Protein AF-A0ABC9X6C1-F1 (afdb_monomer)

Radius of gyration: 18.53 Å; Cα contacts (8 Å, |Δi|>4): 285; chains: 1; bounding box: 47×47×45 Å

Secondary structure (DSSP, 8-state):
-HHHHHHHHHHHHHHHHHHHHHHHHHHHHH-HHHHHHHHHHHHHHTTGGG-TT--HHHHGGGTTSHHHHHHHHHHHHHGGG----TTSBPP--EEE-TTS-EEEGGGG--S---------PPPPSSHHHHHHHHHHHHTT--SS-EEEE-TT-HHHHHTT--S---EEEETTEEEEE-SSTT---TTS-----SS-EE-----

Mean predicted aligned error: 10.3 Å

Nearest PDB structures (foldseek):
  4tr4-assembly1_A  TM=8.343E-01  e=9.971E-05  Mus musculus
  1y25-assembly1_B  TM=6.590E-01  e=2.984E+00  Mycobacterium tuberculosis
  4xih-assembly1_B-2  TM=4.774E-01  e=5.086E+00  Mycobacterium tuberculosis CCDC5079

Foldseek 3Di:
DVVVVLVVVLVVQLVVLLVVLVVLVVCCVVPVPVSLVVVVVVVVQVCQVVDPVRDCVVPVVVRSDPVNSVQSSLLVSLVSQAQADAPFFADFDWWAALVRDIDTLVVQADWADDDDDDDDQDDDPDVVSLSVVVVVVCVVVGQWGKIFADPVNGNCSHRSQPPWWFFFDDPRHTNDTDPDPPDDDPTGGTATDPRIGTHHHDD

Organism: Grus japonensis (NCBI:txid30415)

pLDDT: mean 71.26, std 18.9, range [26.55, 97.38]

Structure (mmCIF, N/CA/C/O backbone):
data_AF-A0ABC9X6C1-F1
#
_entry.id   AF-A0ABC9X6C1-F1
#
loop_
_atom_site.group_PDB
_atom_site.id
_atom_site.type_symbol
_atom_site.label_atom_id
_atom_site.label_alt_id
_atom_site.label_comp_id
_atom_site.label_asym_id
_atom_site.label_entity_id
_atom_site.label_seq_id
_atom_site.pdbx_PDB_ins_code
_atom_site.Cartn_x
_atom_site.Cartn_y
_atom_site.Cartn_z
_atom_site.occupancy
_atom_site.B_iso_or_equiv
_atom_site.auth_seq_id
_atom_site.auth_comp_id
_atom_site.auth_asym_id
_atom_site.auth_atom_id
_atom_site.pdbx_PDB_model_num
ATOM 1 N N . MET A 1 1 ? 2.073 -28.059 11.906 1.00 60.06 1 MET A N 1
ATOM 2 C CA . MET A 1 1 ? 1.880 -28.165 10.438 1.00 60.06 1 MET A CA 1
ATOM 3 C C . MET A 1 1 ? 1.690 -26.798 9.755 1.00 60.06 1 MET A C 1
ATOM 5 O O . MET A 1 1 ? 2.418 -26.510 8.814 1.00 60.06 1 MET A O 1
ATOM 9 N N . PHE A 1 2 ? 0.815 -25.911 10.258 1.00 68.19 2 PHE A N 1
ATOM 10 C CA . PHE A 1 2 ? 0.574 -24.563 9.696 1.00 68.19 2 PHE A CA 1
ATOM 11 C C . PHE A 1 2 ? 1.837 -23.680 9.577 1.00 68.19 2 PHE A C 1
ATOM 13 O O . PHE A 1 2 ? 2.105 -23.113 8.523 1.00 68.19 2 PHE A O 1
ATOM 20 N N . ARG A 1 3 ? 2.679 -23.642 10.620 1.00 76.75 3 ARG A N 1
ATOM 21 C CA . ARG A 1 3 ? 3.903 -22.815 10.657 1.00 76.75 3 ARG A CA 1
ATOM 22 C C . ARG A 1 3 ? 4.949 -23.211 9.600 1.00 76.75 3 ARG A C 1
ATOM 24 O O . ARG A 1 3 ? 5.576 -22.340 9.010 1.00 76.75 3 ARG A O 1
ATOM 31 N N . ILE A 1 4 ? 5.083 -24.512 9.320 1.00 85.50 4 ILE A N 1
ATOM 32 C CA . ILE A 1 4 ? 5.992 -25.047 8.288 1.00 85.50 4 ILE A CA 1
ATOM 33 C C . ILE A 1 4 ? 5.462 -24.715 6.889 1.00 85.50 4 ILE A C 1
ATOM 35 O O . ILE A 1 4 ? 6.230 -24.288 6.032 1.00 85.50 4 ILE A O 1
ATOM 39 N N . ARG A 1 5 ? 4.144 -24.835 6.669 1.00 88.12 5 ARG A N 1
ATOM 40 C CA . ARG A 1 5 ? 3.505 -24.462 5.398 1.00 88.12 5 ARG A CA 1
ATOM 41 C C . ARG A 1 5 ? 3.722 -22.985 5.071 1.00 88.12 5 ARG A C 1
ATOM 43 O O . ARG A 1 5 ? 4.136 -22.673 3.960 1.00 88.12 5 ARG A O 1
ATOM 50 N N . VAL A 1 6 ? 3.498 -22.091 6.037 1.00 87.56 6 VAL A N 1
ATOM 51 C CA . VAL A 1 6 ? 3.722 -20.648 5.850 1.00 87.56 6 VAL A CA 1
ATOM 52 C C . VAL A 1 6 ? 5.202 -20.354 5.604 1.00 87.56 6 VAL A C 1
ATOM 54 O O . VAL A 1 6 ? 5.525 -19.562 4.724 1.00 87.56 6 VAL A O 1
ATOM 57 N N . PHE A 1 7 ? 6.115 -21.015 6.322 1.00 91.12 7 PHE A N 1
ATOM 58 C CA . PHE A 1 7 ? 7.552 -20.866 6.086 1.00 91.12 7 PHE A CA 1
ATOM 59 C C . PHE A 1 7 ? 7.950 -21.287 4.663 1.00 91.12 7 PHE A C 1
ATOM 61 O O . PHE A 1 7 ? 8.612 -20.525 3.960 1.00 91.12 7 PHE A O 1
ATOM 68 N N . LEU A 1 8 ? 7.473 -22.447 4.202 1.00 94.12 8 LEU A N 1
ATOM 69 C CA . LEU A 1 8 ? 7.706 -22.926 2.842 1.00 94.12 8 LEU A CA 1
ATOM 70 C C . LEU A 1 8 ? 7.129 -21.958 1.800 1.00 94.12 8 LEU A C 1
ATOM 72 O O . LEU A 1 8 ? 7.805 -21.626 0.834 1.00 94.12 8 LEU A O 1
ATOM 76 N N . GLN A 1 9 ? 5.916 -21.439 2.012 1.00 93.25 9 GLN A N 1
ATOM 77 C CA . GLN A 1 9 ? 5.321 -20.426 1.134 1.00 93.25 9 GLN A CA 1
ATOM 78 C C . GLN A 1 9 ? 6.161 -19.146 1.086 1.00 93.25 9 GLN A C 1
ATOM 80 O O . GLN A 1 9 ? 6.415 -18.625 0.001 1.00 93.25 9 GLN A O 1
ATOM 85 N N . LYS A 1 10 ? 6.634 -18.651 2.237 1.00 94.25 10 LYS A N 1
ATOM 86 C CA . LYS A 1 10 ? 7.515 -17.478 2.300 1.00 94.25 10 LYS A CA 1
ATOM 87 C C . LYS A 1 10 ? 8.815 -17.717 1.530 1.00 94.25 10 LYS A C 1
ATOM 89 O O . LYS A 1 10 ? 9.235 -16.829 0.788 1.00 94.25 10 LYS A O 1
ATOM 94 N N . PHE A 1 11 ? 9.402 -18.905 1.655 1.00 95.69 11 PHE A N 1
ATOM 95 C CA . PHE A 1 11 ? 10.608 -19.300 0.930 1.00 95.69 11 PHE A CA 1
ATOM 96 C C . PHE A 1 11 ? 10.379 -19.409 -0.587 1.00 95.69 11 PHE A C 1
ATOM 98 O O . PHE A 1 11 ? 11.144 -18.850 -1.368 1.00 95.69 11 PHE A O 1
ATOM 105 N N . LEU A 1 12 ? 9.288 -20.040 -1.027 1.00 96.12 12 LEU A N 1
ATOM 106 C CA . LEU A 1 12 ? 8.941 -20.127 -2.450 1.00 96.12 12 LEU A CA 1
ATOM 107 C C . LEU A 1 12 ? 8.675 -18.744 -3.063 1.00 96.12 12 LEU A C 1
ATOM 109 O O . LEU A 1 12 ? 9.114 -18.467 -4.178 1.00 96.12 12 LEU A O 1
ATOM 113 N N . ILE A 1 13 ? 8.014 -17.847 -2.320 1.00 95.19 13 ILE A N 1
ATOM 114 C CA . ILE A 1 13 ? 7.843 -16.442 -2.717 1.00 95.19 13 ILE A CA 1
ATOM 115 C C . ILE A 1 13 ? 9.203 -15.758 -2.872 1.00 95.19 13 ILE A C 1
ATOM 117 O O . ILE A 1 13 ? 9.404 -15.050 -3.857 1.00 95.19 13 ILE A O 1
ATOM 121 N N . LEU A 1 14 ? 10.134 -15.977 -1.937 1.00 96.56 14 LEU A N 1
ATOM 122 C CA . LEU A 1 14 ? 11.480 -15.410 -2.013 1.00 96.56 14 LEU A CA 1
ATOM 123 C C . LEU A 1 14 ? 12.186 -15.822 -3.304 1.00 96.56 14 LEU A C 1
ATOM 125 O O . LEU A 1 14 ? 12.665 -14.957 -4.038 1.00 96.56 14 LEU A O 1
ATOM 129 N N . LEU A 1 15 ? 12.196 -17.123 -3.603 1.00 97.38 15 LEU A N 1
ATOM 130 C CA . LEU A 1 15 ? 12.813 -17.661 -4.814 1.00 97.38 15 LEU A CA 1
ATOM 131 C C . LEU A 1 15 ? 12.171 -17.075 -6.075 1.00 97.38 15 LEU A C 1
ATOM 133 O O . LEU A 1 15 ? 12.866 -16.538 -6.935 1.00 97.38 15 LEU A O 1
ATOM 137 N N . HIS A 1 16 ? 10.841 -17.111 -6.164 1.00 95.38 16 HIS A N 1
ATOM 138 C CA . HIS A 1 16 ? 10.112 -16.640 -7.339 1.00 95.38 16 HIS A CA 1
ATOM 139 C C . HIS A 1 16 ? 10.311 -15.139 -7.606 1.00 95.38 16 HIS A C 1
ATOM 141 O O . HIS A 1 16 ? 10.566 -14.737 -8.744 1.00 95.38 16 HIS A O 1
ATOM 147 N N . VAL A 1 17 ? 10.211 -14.296 -6.571 1.00 93.44 17 VAL A N 1
ATOM 148 C CA . VAL A 1 17 ? 10.384 -12.843 -6.728 1.00 93.44 17 VAL A CA 1
ATOM 149 C C . VAL A 1 17 ? 11.835 -12.516 -7.072 1.00 93.44 17 VAL A C 1
ATOM 151 O O . VAL A 1 17 ? 12.065 -11.691 -7.952 1.00 93.44 17 VAL A O 1
ATOM 154 N N . THR A 1 18 ? 12.808 -13.191 -6.453 1.00 96.94 18 THR A N 1
ATOM 155 C CA . THR A 1 18 ? 14.232 -12.997 -6.772 1.00 96.94 18 THR A CA 1
ATOM 156 C C . THR A 1 18 ? 14.520 -13.355 -8.227 1.00 96.94 18 THR A C 1
ATOM 158 O O . THR A 1 18 ? 15.086 -12.536 -8.948 1.00 96.94 18 THR A O 1
ATOM 161 N N . MET A 1 19 ? 14.049 -14.514 -8.699 1.00 97.00 19 MET A N 1
ATOM 162 C CA . MET A 1 19 ? 14.188 -14.914 -10.105 1.00 97.00 19 MET A CA 1
ATOM 163 C C . MET A 1 19 ? 13.540 -13.901 -11.054 1.00 97.00 19 MET A C 1
ATOM 165 O O . MET A 1 19 ? 14.158 -13.495 -12.035 1.00 97.00 19 MET A O 1
ATOM 169 N N . SER A 1 20 ? 12.331 -13.432 -10.735 1.00 93.12 20 SER A N 1
ATOM 170 C CA . SER A 1 20 ? 11.626 -12.425 -11.541 1.00 93.12 20 SER A CA 1
ATOM 171 C C . SER A 1 20 ? 12.389 -11.099 -11.616 1.00 93.12 20 SER A C 1
ATOM 173 O O . SER A 1 20 ? 12.408 -10.458 -12.663 1.00 93.12 20 SER A O 1
ATOM 175 N N . VAL A 1 21 ? 13.035 -10.689 -10.519 1.00 93.75 21 VAL A N 1
ATOM 176 C CA . VAL A 1 21 ? 13.860 -9.475 -10.461 1.00 93.75 21 VAL A CA 1
ATOM 177 C C . VAL A 1 21 ? 15.127 -9.619 -11.290 1.00 93.75 21 VAL A C 1
ATOM 179 O O . VAL A 1 21 ? 15.438 -8.708 -12.050 1.00 93.75 21 VAL A O 1
ATOM 182 N N . VAL A 1 22 ? 15.820 -10.756 -11.201 1.00 96.75 22 VAL A N 1
ATOM 183 C CA . VAL A 1 22 ? 17.013 -11.022 -12.017 1.00 96.75 22 VAL A CA 1
ATOM 184 C C . VAL A 1 22 ? 16.653 -11.001 -13.501 1.00 96.75 22 VAL A C 1
ATOM 186 O O . VAL A 1 22 ? 17.236 -10.226 -14.252 1.00 96.75 22 VAL A O 1
ATOM 189 N N . VAL A 1 23 ? 15.634 -11.765 -13.911 1.00 95.94 23 VAL A N 1
ATOM 190 C CA . VAL A 1 23 ? 15.178 -11.808 -15.310 1.00 95.94 23 VAL A CA 1
ATOM 191 C C . VAL A 1 23 ? 14.742 -10.423 -15.788 1.00 95.94 23 VAL A C 1
ATOM 193 O O . VAL A 1 23 ? 15.205 -9.961 -16.828 1.00 95.94 23 VAL A O 1
ATOM 196 N N . GLY A 1 24 ? 13.900 -9.727 -15.019 1.00 93.94 24 GLY A N 1
ATOM 197 C CA . GLY A 1 24 ? 13.431 -8.387 -15.364 1.00 93.94 24 GLY A CA 1
ATOM 198 C C . GLY A 1 24 ? 14.575 -7.384 -15.506 1.00 93.94 24 GLY A C 1
ATOM 199 O O . GLY A 1 24 ? 14.603 -6.619 -16.469 1.00 93.94 24 GLY A O 1
ATOM 200 N N . LYS A 1 25 ? 15.565 -7.421 -14.605 1.00 94.69 25 LYS A N 1
ATOM 201 C CA . LYS A 1 25 ? 16.732 -6.533 -14.660 1.00 94.69 25 LYS A CA 1
ATOM 202 C C . LYS A 1 25 ? 17.622 -6.833 -15.864 1.00 94.69 25 LYS A C 1
ATOM 204 O O . LYS A 1 25 ? 18.047 -5.896 -16.534 1.00 94.69 25 LYS A O 1
ATOM 209 N N . THR A 1 26 ? 17.847 -8.108 -16.177 1.00 96.38 26 THR A N 1
ATOM 210 C CA . THR A 1 26 ? 18.571 -8.526 -17.384 1.00 96.38 26 THR A CA 1
ATOM 211 C C . THR A 1 26 ? 17.858 -8.047 -18.647 1.00 96.38 26 THR A C 1
ATOM 213 O O . THR A 1 26 ? 18.493 -7.455 -19.513 1.00 96.38 26 THR A O 1
ATOM 216 N N . LEU A 1 27 ? 16.533 -8.203 -18.735 1.00 95.25 27 LEU A N 1
ATOM 217 C CA . LEU A 1 27 ? 15.750 -7.712 -19.874 1.00 95.25 27 LEU A CA 1
ATOM 218 C C . LEU A 1 27 ? 15.784 -6.185 -19.999 1.00 95.25 27 LEU A C 1
ATOM 220 O O . LEU A 1 27 ? 15.831 -5.677 -21.114 1.00 95.25 27 LEU A O 1
ATOM 224 N N . MET A 1 28 ? 15.800 -5.442 -18.888 1.00 93.00 28 MET A N 1
ATOM 225 C CA . MET A 1 28 ? 15.951 -3.981 -18.928 1.00 93.00 28 MET A CA 1
ATOM 226 C C . MET A 1 28 ? 17.320 -3.538 -19.456 1.00 93.00 28 MET A C 1
ATOM 228 O O . MET A 1 28 ? 17.411 -2.454 -20.023 1.00 93.00 28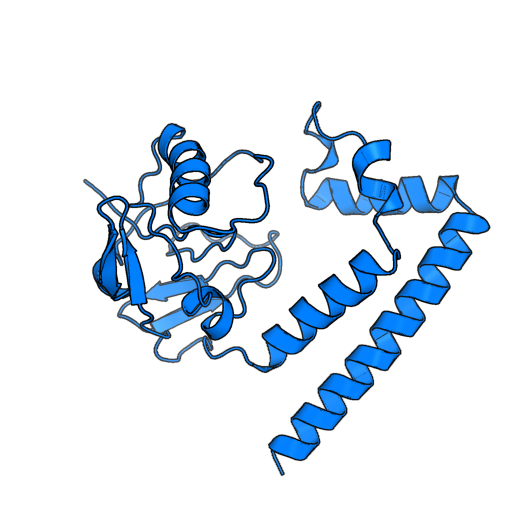 MET A O 1
ATOM 232 N N . ILE A 1 29 ? 18.367 -4.348 -19.271 1.00 93.75 29 ILE A N 1
ATOM 233 C CA . ILE A 1 29 ? 19.715 -4.068 -19.789 1.00 93.75 29 ILE A CA 1
ATOM 234 C C . ILE A 1 29 ? 19.818 -4.461 -21.268 1.00 93.75 29 ILE A C 1
ATOM 236 O O . ILE A 1 29 ? 20.345 -3.693 -22.064 1.00 93.75 29 ILE A O 1
ATOM 240 N N . LEU A 1 30 ? 19.307 -5.639 -21.639 1.00 96.88 30 LEU A N 1
ATOM 241 C CA . LEU A 1 30 ? 19.414 -6.168 -23.004 1.00 96.88 30 LEU A CA 1
ATOM 242 C C . LEU A 1 30 ? 18.423 -5.521 -23.983 1.00 96.88 30 LEU A C 1
ATOM 244 O O . LEU A 1 30 ? 18.745 -5.341 -25.153 1.00 96.88 30 LEU A O 1
ATOM 248 N N . PHE A 1 31 ? 17.218 -5.179 -23.518 1.00 96.31 31 PHE A N 1
ATOM 249 C CA . PHE A 1 31 ? 16.110 -4.692 -24.348 1.00 96.31 31 PHE A CA 1
ATOM 250 C C . PHE A 1 31 ? 15.386 -3.493 -23.700 1.00 96.31 31 PHE A C 1
ATOM 252 O O . PHE A 1 31 ? 14.177 -3.562 -23.438 1.00 96.31 31 PHE A O 1
ATOM 259 N N . PRO A 1 32 ? 16.088 -2.374 -23.436 1.00 93.31 32 PRO A N 1
ATOM 260 C CA . PRO A 1 32 ? 15.553 -1.247 -22.667 1.00 93.31 32 PRO A CA 1
ATOM 261 C C . PRO A 1 32 ? 14.270 -0.653 -23.266 1.00 93.31 32 PRO A C 1
ATOM 263 O O . PRO A 1 32 ? 13.297 -0.439 -22.541 1.00 93.31 32 PRO A O 1
ATOM 266 N N . ASP A 1 33 ? 14.210 -0.464 -24.587 1.00 94.12 33 ASP A N 1
ATOM 267 C CA . ASP A 1 33 ? 13.037 0.122 -25.250 1.00 94.12 33 ASP A CA 1
ATOM 268 C C . ASP A 1 33 ? 11.819 -0.804 -25.228 1.00 94.12 33 ASP A C 1
ATOM 270 O O . ASP A 1 33 ? 10.683 -0.358 -25.042 1.00 94.12 33 ASP A O 1
ATOM 274 N N . ALA A 1 34 ? 12.042 -2.110 -25.397 1.00 94.00 34 ALA A N 1
ATOM 275 C CA . ALA A 1 34 ? 10.974 -3.099 -25.314 1.00 94.00 34 ALA A CA 1
ATOM 276 C C . ALA A 1 34 ? 10.411 -3.168 -23.888 1.00 94.00 34 ALA A C 1
ATOM 278 O O . ALA A 1 34 ? 9.191 -3.171 -23.711 1.00 94.00 34 ALA A O 1
ATOM 279 N N . MET A 1 35 ? 11.284 -3.138 -22.876 1.00 92.50 35 MET A N 1
ATOM 280 C CA . MET A 1 35 ? 10.873 -3.118 -21.473 1.00 92.50 35 MET A CA 1
ATOM 281 C C . MET A 1 35 ? 10.152 -1.828 -21.089 1.00 92.50 35 MET A C 1
ATOM 283 O O . MET A 1 35 ? 9.128 -1.901 -20.413 1.00 92.50 35 MET A O 1
ATOM 287 N N . LYS A 1 36 ? 10.609 -0.661 -21.560 1.00 91.56 36 LYS A N 1
ATOM 288 C CA . LYS A 1 36 ? 9.911 0.616 -21.349 1.00 91.56 36 LYS A CA 1
ATOM 289 C C . LYS A 1 36 ? 8.491 0.570 -21.908 1.00 91.56 36 LYS A C 1
ATOM 291 O O . LYS A 1 36 ? 7.548 0.890 -21.188 1.00 91.56 36 LYS A O 1
ATOM 296 N N . ARG A 1 37 ? 8.312 0.095 -23.148 1.00 91.00 37 ARG A N 1
ATOM 297 C CA . ARG A 1 37 ? 6.977 -0.088 -23.751 1.00 91.00 37 ARG A CA 1
ATOM 298 C C . ARG A 1 37 ? 6.114 -1.070 -22.963 1.00 91.00 37 ARG A C 1
ATOM 300 O O . ARG A 1 37 ? 4.940 -0.799 -22.735 1.00 91.00 37 ARG A O 1
ATOM 307 N N . TYR A 1 38 ? 6.689 -2.192 -22.532 1.00 88.69 38 TYR A N 1
ATOM 308 C CA . TYR A 1 38 ? 5.974 -3.184 -21.734 1.00 88.69 38 TYR A CA 1
ATOM 309 C C . TYR A 1 38 ? 5.492 -2.608 -20.395 1.00 88.69 38 TYR A C 1
ATOM 311 O O . TYR A 1 38 ? 4.316 -2.742 -20.063 1.00 88.69 38 TYR A O 1
ATOM 319 N N . ILE A 1 39 ? 6.371 -1.932 -19.649 1.00 84.50 39 ILE A N 1
ATOM 320 C CA . ILE A 1 39 ? 6.044 -1.323 -18.353 1.00 84.50 39 ILE A CA 1
ATOM 321 C C . ILE A 1 39 ? 4.989 -0.226 -18.522 1.00 84.50 39 ILE A C 1
ATOM 323 O O . ILE A 1 39 ? 4.022 -0.199 -17.764 1.00 84.50 39 ILE A O 1
ATOM 327 N N . LEU A 1 40 ? 5.125 0.632 -19.539 1.00 84.94 40 LEU A N 1
ATOM 328 C CA . LEU A 1 40 ? 4.125 1.656 -19.845 1.00 84.94 40 LEU A CA 1
ATOM 329 C C . LEU A 1 40 ? 2.764 1.029 -20.154 1.00 84.94 40 LEU A C 1
ATOM 331 O O . LEU A 1 40 ? 1.778 1.424 -19.545 1.00 84.94 40 LEU A O 1
ATOM 335 N N . LYS A 1 41 ? 2.707 -0.013 -20.989 1.00 84.94 41 LYS A N 1
ATOM 336 C CA . LYS A 1 41 ? 1.455 -0.725 -21.285 1.00 84.94 41 LYS A CA 1
ATOM 337 C C . LYS A 1 41 ? 0.802 -1.329 -20.035 1.00 84.94 41 LYS A C 1
ATOM 339 O O . LYS A 1 41 ? -0.419 -1.368 -19.932 1.00 84.94 41 LYS A O 1
ATOM 344 N N . GLN A 1 42 ? 1.588 -1.799 -19.064 1.00 73.88 42 GLN A N 1
ATOM 345 C CA . GLN A 1 42 ? 1.033 -2.234 -17.775 1.00 73.88 42 GLN A CA 1
ATOM 346 C C . GLN A 1 42 ? 0.523 -1.047 -16.939 1.00 73.88 42 GLN A C 1
ATOM 348 O O . GLN A 1 42 ? -0.517 -1.168 -16.297 1.00 73.88 42 GLN A O 1
ATOM 353 N N . GLY A 1 43 ? 1.214 0.097 -16.975 1.00 67.81 43 GLY A N 1
ATOM 354 C CA . GLY A 1 43 ? 0.817 1.338 -16.296 1.00 67.81 43 GLY A CA 1
ATOM 355 C C . GLY A 1 43 ? -0.422 2.032 -16.879 1.00 67.81 43 GLY A C 1
ATOM 356 O O . GLY A 1 43 ? -1.049 2.834 -16.189 1.00 67.81 43 GLY A O 1
ATOM 357 N N . GLU A 1 44 ? -0.820 1.713 -18.116 1.00 69.44 44 GLU A N 1
ATOM 358 C CA . GLU A 1 44 ? -2.085 2.190 -18.701 1.00 69.44 44 GLU A CA 1
ATOM 359 C C . GLU A 1 44 ? -3.292 1.661 -17.921 1.00 69.44 44 GLU A C 1
ATOM 361 O O . GLU A 1 44 ? -4.227 2.412 -17.659 1.00 69.44 44 GLU A O 1
ATOM 366 N N . LYS A 1 45 ? -3.240 0.405 -17.454 1.00 64.88 45 LYS A N 1
ATOM 367 C CA . LYS A 1 45 ? -4.320 -0.194 -16.650 1.00 64.88 45 LYS A CA 1
ATOM 368 C C . LYS A 1 45 ? -4.559 0.551 -15.339 1.00 64.88 45 LYS A C 1
ATOM 370 O O . LYS A 1 45 ? -5.689 0.661 -14.885 1.00 64.88 45 LYS A O 1
ATOM 375 N N . SER A 1 46 ? -3.498 1.084 -14.738 1.00 57.06 46 SER A N 1
ATOM 376 C CA . SER A 1 46 ? -3.570 1.852 -13.494 1.00 57.06 46 SER A CA 1
ATOM 377 C C . SER A 1 46 ? -3.722 3.358 -13.716 1.00 57.06 46 SER A C 1
ATOM 379 O O . SER A 1 46 ? -3.676 4.115 -12.746 1.00 57.06 46 SER A O 1
ATOM 381 N N . ARG A 1 47 ? -3.867 3.816 -14.972 1.00 61.66 47 ARG A N 1
ATOM 382 C CA . ARG A 1 47 ? -3.920 5.241 -15.363 1.00 61.66 47 ARG A CA 1
ATOM 383 C C . ARG A 1 47 ? -2.721 6.061 -14.867 1.00 61.66 47 ARG A C 1
ATOM 385 O O . ARG A 1 47 ? -2.750 7.289 -14.844 1.00 61.66 47 ARG A O 1
ATOM 392 N N . MET A 1 48 ? -1.630 5.389 -14.500 1.00 58.53 48 MET A N 1
ATOM 393 C CA . MET A 1 48 ? -0.412 5.997 -13.956 1.00 58.53 48 MET A CA 1
ATOM 394 C C . MET A 1 48 ? 0.271 6.893 -14.996 1.00 58.53 48 MET A C 1
ATOM 396 O O . MET A 1 48 ? 0.873 7.906 -14.644 1.00 58.53 48 MET A O 1
ATOM 400 N N . ASN A 1 49 ? 0.108 6.548 -16.275 1.00 65.06 49 ASN A N 1
ATOM 401 C CA . ASN A 1 49 ? 0.670 7.272 -17.414 1.00 65.06 49 ASN A CA 1
ATOM 402 C C . ASN A 1 49 ? -0.103 8.554 -17.771 1.00 65.06 49 ASN A C 1
ATOM 404 O O . ASN A 1 49 ? 0.413 9.375 -18.522 1.00 65.06 49 ASN A O 1
ATOM 408 N N . GLU A 1 50 ?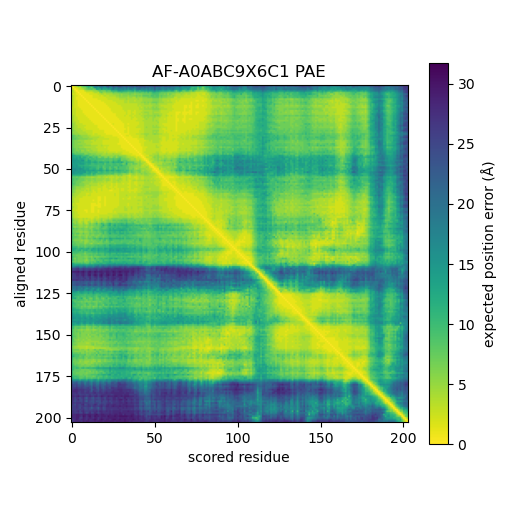 -1.325 8.732 -17.258 1.00 65.19 50 GLU A N 1
ATOM 409 C CA . GLU A 1 50 ? -2.148 9.921 -17.530 1.00 65.19 50 GLU A CA 1
ATOM 410 C C . GLU A 1 50 ? -1.748 11.118 -16.655 1.00 65.19 50 GLU A C 1
ATOM 412 O O . GLU A 1 50 ? -2.172 12.245 -16.906 1.00 65.19 50 GLU A O 1
ATOM 417 N N . ASN A 1 51 ? -0.939 10.900 -15.612 1.00 64.25 51 ASN A N 1
ATOM 418 C CA . ASN A 1 51 ? -0.545 11.961 -14.696 1.00 64.25 51 ASN A CA 1
ATOM 419 C C . ASN A 1 51 ? 0.674 12.737 -15.238 1.00 64.25 51 ASN A C 1
ATOM 421 O O . ASN A 1 51 ? 1.788 12.203 -15.229 1.00 64.25 51 ASN A O 1
ATOM 425 N N . PRO A 1 52 ? 0.526 14.025 -15.607 1.00 66.69 52 PRO A N 1
ATOM 426 C CA . PRO A 1 52 ? 1.618 14.817 -16.180 1.00 66.69 52 PRO A CA 1
ATOM 427 C C . PRO A 1 52 ? 2.770 15.066 -15.195 1.00 66.69 52 PRO A C 1
ATOM 429 O O . PRO A 1 52 ? 3.885 15.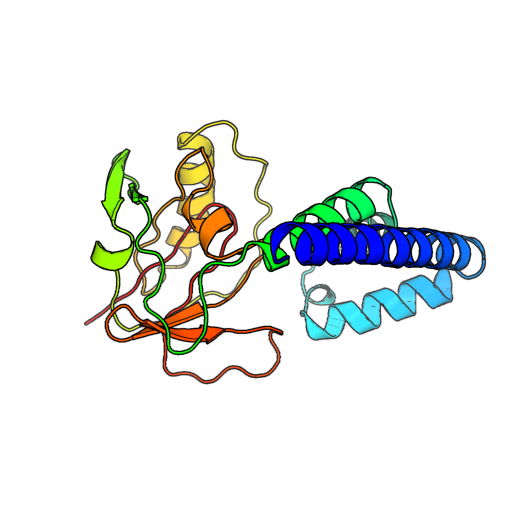367 -15.612 1.00 66.69 52 PRO A O 1
ATOM 432 N N . LYS A 1 53 ? 2.539 14.912 -13.882 1.00 64.62 53 LYS A N 1
ATOM 433 C CA . LYS A 1 53 ? 3.582 15.018 -12.846 1.00 64.62 53 LYS A CA 1
ATOM 434 C C . LYS A 1 53 ? 4.393 13.729 -12.676 1.00 64.62 53 LYS A C 1
ATOM 436 O O . LYS A 1 53 ? 5.293 13.684 -11.840 1.00 64.62 53 LYS A O 1
ATOM 441 N N . PHE A 1 54 ? 4.066 12.672 -13.417 1.00 65.56 54 PHE A N 1
ATOM 442 C CA . PHE A 1 54 ? 4.547 11.323 -13.155 1.00 65.56 54 PHE A CA 1
ATOM 443 C C . PHE A 1 54 ? 5.175 10.685 -14.406 1.00 65.56 54 PHE A C 1
ATOM 445 O O . PHE A 1 54 ? 4.674 9.721 -14.982 1.00 65.56 54 PHE A O 1
ATOM 452 N N . SER A 1 55 ? 6.311 11.240 -14.838 1.00 74.81 55 SER A N 1
ATOM 453 C CA . SER A 1 55 ? 7.043 10.757 -16.013 1.00 74.81 55 SER A CA 1
ATOM 454 C C . SER A 1 55 ? 7.736 9.416 -15.758 1.00 74.81 55 SER A C 1
ATOM 456 O O . SER A 1 55 ? 8.268 9.180 -14.674 1.00 74.81 55 SER A O 1
ATOM 458 N N . TYR A 1 56 ? 7.776 8.557 -16.784 1.00 78.81 56 TYR A N 1
ATOM 459 C CA . TYR A 1 56 ? 8.409 7.231 -16.724 1.00 78.81 56 TYR A CA 1
ATOM 460 C C . TYR A 1 56 ? 9.817 7.262 -16.126 1.00 78.81 56 TYR A C 1
ATOM 462 O O . TYR A 1 56 ? 10.152 6.411 -15.311 1.00 78.81 56 TYR A O 1
ATOM 470 N N . GLU A 1 57 ? 10.629 8.256 -16.479 1.00 84.25 57 GLU A N 1
ATOM 471 C CA . GLU A 1 57 ? 12.023 8.331 -16.026 1.00 84.25 57 GLU A CA 1
ATOM 472 C C . GLU A 1 57 ? 12.155 8.452 -14.498 1.00 84.25 57 GLU A C 1
ATOM 474 O O . GLU A 1 57 ? 13.153 8.018 -13.927 1.00 84.25 57 GLU A O 1
ATOM 479 N N . ASN A 1 58 ? 11.122 8.953 -13.813 1.00 76.00 58 ASN A N 1
ATOM 480 C CA . ASN A 1 58 ? 11.127 9.106 -12.359 1.00 76.00 58 ASN A CA 1
ATOM 481 C C . ASN A 1 58 ? 10.812 7.802 -11.607 1.00 76.00 58 ASN A C 1
ATOM 483 O O . ASN A 1 58 ? 11.166 7.668 -10.436 1.00 76.00 58 ASN A O 1
ATOM 487 N N . TRP A 1 59 ? 10.126 6.844 -12.239 1.00 75.94 59 TRP A N 1
ATOM 488 C CA . TRP A 1 59 ? 9.587 5.663 -11.551 1.00 75.94 59 TRP A CA 1
ATOM 489 C C . TRP A 1 59 ? 9.868 4.338 -12.260 1.00 75.94 59 TRP A C 1
ATOM 491 O O . TRP A 1 59 ? 10.067 3.325 -11.592 1.00 75.94 59 TRP A O 1
ATOM 501 N N . GLY A 1 60 ? 9.938 4.315 -13.587 1.00 80.38 60 GLY A N 1
ATOM 502 C CA . GLY A 1 60 ? 10.238 3.138 -14.403 1.00 80.38 60 GLY A CA 1
ATOM 503 C C . GLY A 1 60 ? 11.530 2.435 -13.976 1.00 80.38 60 GLY A C 1
ATOM 504 O O . GLY A 1 60 ? 11.493 1.232 -13.715 1.00 80.38 60 GLY A O 1
ATOM 505 N N . PRO A 1 61 ? 12.648 3.160 -13.768 1.00 83.31 61 PRO A N 1
ATOM 506 C CA . PRO A 1 61 ? 13.899 2.572 -13.279 1.00 83.31 61 PRO A CA 1
ATOM 507 C C . PRO A 1 61 ? 13.820 1.934 -11.882 1.00 83.31 61 PRO A C 1
ATOM 509 O O . PRO A 1 61 ? 14.728 1.196 -11.493 1.00 83.31 61 PRO A O 1
ATOM 512 N N . THR A 1 62 ? 12.761 2.200 -11.108 1.00 81.81 62 THR A N 1
ATOM 513 C CA . THR A 1 62 ? 12.574 1.572 -9.793 1.00 81.81 62 THR A CA 1
ATOM 514 C C . THR A 1 62 ? 12.124 0.114 -9.902 1.00 81.81 62 THR A C 1
ATOM 516 O O . THR A 1 62 ? 12.406 -0.664 -8.983 1.00 81.81 62 THR A O 1
ATOM 519 N N . PHE A 1 63 ? 11.506 -0.292 -11.021 1.00 83.19 63 PHE A N 1
ATOM 520 C CA . PHE A 1 63 ? 11.138 -1.684 -11.285 1.00 83.19 63 PHE A CA 1
ATOM 521 C C . PHE A 1 63 ? 12.376 -2.585 -11.311 1.00 83.19 63 PHE A C 1
ATOM 523 O O . PHE A 1 63 ? 13.433 -2.216 -11.820 1.00 83.19 63 PHE A O 1
ATOM 530 N N . PHE A 1 64 ? 12.252 -3.773 -10.714 1.00 88.00 64 PHE A N 1
ATOM 531 C CA . PHE A 1 64 ? 13.336 -4.759 -10.605 1.00 88.00 64 PHE A CA 1
ATOM 532 C C . PHE A 1 64 ? 14.628 -4.233 -9.938 1.00 88.00 64 PHE A C 1
ATOM 534 O O . PHE A 1 64 ? 15.702 -4.813 -10.082 1.00 88.00 64 PHE A O 1
ATOM 541 N N . SER A 1 65 ? 14.547 -3.140 -9.175 1.00 86.38 65 SER A N 1
ATOM 542 C CA . SER A 1 65 ? 15.613 -2.717 -8.263 1.00 86.38 65 SER A CA 1
ATOM 543 C C . SER A 1 65 ? 15.630 -3.567 -6.984 1.00 86.38 65 SER A C 1
ATOM 545 O O . SER A 1 65 ? 14.661 -4.254 -6.654 1.00 86.38 65 SER A O 1
ATOM 547 N N . PHE A 1 66 ? 16.700 -3.467 -6.191 1.00 87.69 66 PHE A N 1
ATOM 548 C CA . PHE A 1 66 ? 16.739 -4.100 -4.868 1.00 87.69 66 PHE A CA 1
ATOM 549 C C . PHE A 1 66 ? 15.632 -3.570 -3.938 1.00 87.69 66 PHE A C 1
ATOM 551 O O . PHE A 1 66 ? 15.008 -4.334 -3.206 1.00 87.69 66 PHE A O 1
ATOM 558 N N . LYS A 1 67 ? 15.306 -2.271 -4.024 1.00 82.44 67 LYS A N 1
ATOM 559 C CA . LYS A 1 67 ? 14.181 -1.680 -3.280 1.00 82.44 67 LYS A CA 1
ATOM 560 C C . LYS A 1 67 ? 12.841 -2.292 -3.699 1.00 82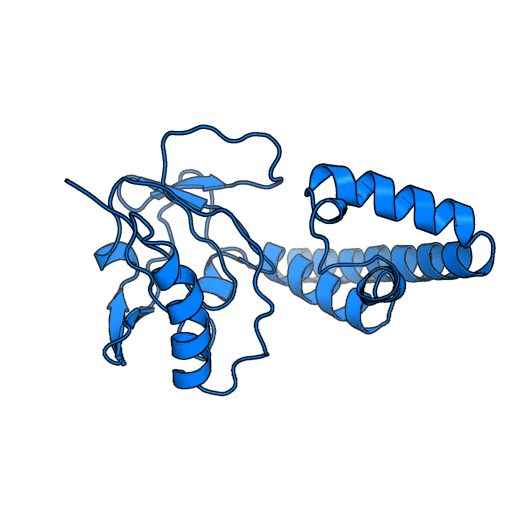.44 67 LYS A C 1
ATOM 562 O O . LYS A 1 67 ? 12.021 -2.593 -2.836 1.00 82.44 67 LYS A O 1
ATOM 567 N N . TYR A 1 68 ? 12.643 -2.526 -4.997 1.00 84.88 68 TYR A N 1
ATOM 568 C CA . TYR A 1 68 ? 11.464 -3.220 -5.517 1.00 84.88 68 TYR A CA 1
ATOM 569 C C . TYR A 1 68 ? 11.378 -4.660 -5.002 1.00 84.88 68 TYR A C 1
ATOM 571 O O . TYR A 1 68 ? 10.317 -5.068 -4.537 1.00 84.88 68 TYR A O 1
ATOM 579 N N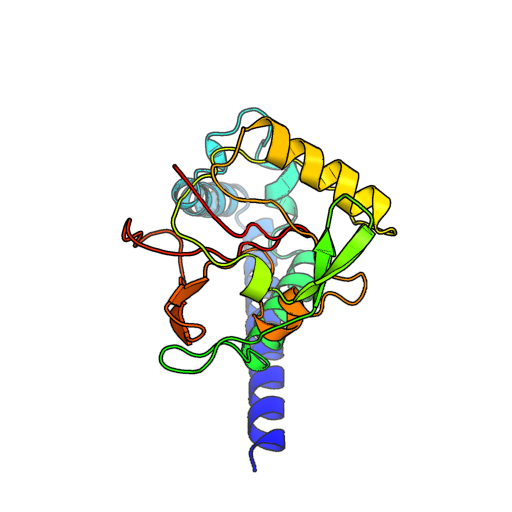 . LEU A 1 69 ? 12.490 -5.407 -5.005 1.00 87.81 69 LEU A N 1
ATOM 580 C CA . LEU A 1 69 ? 12.553 -6.758 -4.437 1.00 87.81 69 LEU A CA 1
ATOM 581 C C . LEU A 1 69 ? 12.084 -6.765 -2.976 1.00 87.81 69 LEU A C 1
ATOM 583 O O . LEU A 1 69 ? 11.142 -7.481 -2.638 1.00 87.81 69 LEU A O 1
ATOM 587 N N . LEU A 1 70 ? 12.692 -5.930 -2.127 1.00 88.56 70 LEU A N 1
ATOM 588 C CA . LEU A 1 70 ? 12.327 -5.835 -0.711 1.00 88.56 70 LEU A CA 1
ATOM 589 C C . LEU A 1 70 ? 10.854 -5.450 -0.524 1.00 88.56 70 LEU A C 1
ATOM 591 O O . LEU A 1 70 ? 10.168 -6.022 0.323 1.00 88.56 70 LEU A O 1
ATOM 595 N N . PHE A 1 71 ? 10.352 -4.513 -1.331 1.00 82.62 71 PHE A N 1
ATOM 596 C CA . PHE A 1 71 ? 8.962 -4.073 -1.271 1.00 82.62 71 PHE A CA 1
ATOM 597 C C . PHE A 1 71 ? 7.979 -5.187 -1.656 1.00 82.62 71 PHE A C 1
ATOM 599 O O . PHE A 1 71 ? 7.045 -5.472 -0.906 1.00 82.62 71 PHE A O 1
ATOM 606 N N . VAL A 1 72 ? 8.203 -5.868 -2.783 1.00 83.94 72 VAL A N 1
ATOM 607 C CA . VAL A 1 72 ? 7.336 -6.961 -3.249 1.00 83.94 72 VAL A CA 1
ATOM 608 C C . VAL A 1 72 ? 7.356 -8.136 -2.274 1.00 83.94 72 VAL A C 1
ATOM 610 O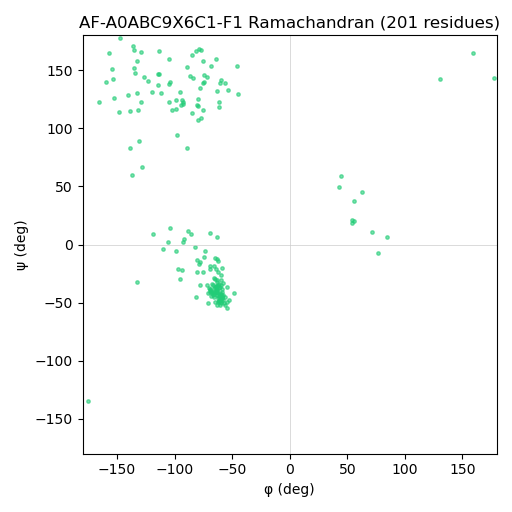 O . VAL A 1 72 ? 6.301 -8.715 -2.009 1.00 83.94 72 VAL A O 1
ATOM 613 N N . LEU A 1 73 ? 8.517 -8.465 -1.696 1.00 89.12 73 LEU A N 1
ATOM 614 C CA . LEU A 1 73 ? 8.623 -9.479 -0.645 1.00 89.12 73 LEU A CA 1
ATOM 615 C C . LEU A 1 73 ? 7.828 -9.079 0.595 1.00 89.12 73 LEU A C 1
ATOM 617 O O . LEU A 1 73 ? 7.007 -9.866 1.064 1.00 89.12 73 LEU A O 1
ATOM 621 N N . LYS A 1 74 ? 8.004 -7.843 1.080 1.00 86.19 74 LYS A N 1
ATOM 622 C CA . LYS A 1 74 ? 7.251 -7.306 2.222 1.00 86.19 74 LYS A CA 1
ATOM 623 C C . LYS A 1 74 ? 5.744 -7.429 1.994 1.00 86.19 74 LYS A C 1
ATOM 625 O O . LYS A 1 74 ? 5.047 -7.957 2.855 1.00 86.19 74 LYS A O 1
ATOM 630 N N . VAL A 1 75 ? 5.251 -6.996 0.831 1.00 81.81 75 VAL A N 1
ATOM 631 C CA . VAL A 1 75 ? 3.826 -7.069 0.471 1.00 81.81 75 VAL A CA 1
ATOM 632 C C . VAL A 1 75 ? 3.347 -8.519 0.399 1.00 81.81 75 VAL A C 1
ATOM 634 O O . VAL A 1 75 ? 2.364 -8.872 1.046 1.00 81.81 75 VAL A O 1
ATOM 637 N N . LYS A 1 76 ? 4.030 -9.387 -0.357 1.00 85.88 76 LYS A N 1
ATOM 638 C CA . LYS A 1 76 ? 3.596 -10.782 -0.543 1.00 85.88 76 LYS A CA 1
ATOM 639 C C . LYS A 1 76 ? 3.647 -11.589 0.752 1.00 85.88 76 LYS A C 1
ATOM 641 O O . LYS A 1 76 ? 2.749 -12.391 0.982 1.00 85.88 76 LYS A O 1
ATOM 646 N N . TRP A 1 77 ? 4.642 -11.371 1.609 1.00 90.25 77 TRP A N 1
ATOM 647 C CA . TRP A 1 77 ? 4.690 -12.014 2.921 1.00 90.25 77 TRP A CA 1
ATOM 648 C C . TRP A 1 77 ? 3.616 -11.488 3.865 1.00 90.25 77 TRP A C 1
ATOM 650 O O . TRP A 1 77 ? 3.000 -12.299 4.548 1.00 90.25 77 TRP A O 1
ATOM 660 N N . LYS A 1 78 ? 3.327 -10.179 3.860 1.00 83.44 78 LYS A N 1
ATOM 661 C CA . LYS A 1 78 ? 2.212 -9.628 4.643 1.00 83.44 78 LYS A CA 1
ATOM 662 C C . LYS A 1 78 ? 0.861 -10.182 4.202 1.00 83.44 78 LYS A C 1
ATOM 664 O O . LYS A 1 78 ? 0.027 -10.464 5.046 1.00 83.44 78 LYS A O 1
ATOM 669 N N . ARG A 1 79 ? 0.672 -10.444 2.907 1.00 84.44 79 ARG A N 1
ATOM 670 C CA . ARG A 1 79 ? -0.539 -11.105 2.388 1.00 84.44 79 ARG A CA 1
ATOM 671 C C . ARG A 1 79 ? -0.732 -12.543 2.886 1.00 84.44 79 ARG A C 1
ATOM 673 O O . ARG A 1 79 ? -1.853 -13.029 2.835 1.00 84.44 79 ARG A O 1
ATOM 680 N N . LEU A 1 80 ? 0.320 -13.225 3.348 1.00 87.06 80 LEU A N 1
ATOM 681 C CA . LEU A 1 80 ? 0.186 -14.535 4.003 1.00 87.06 80 LEU A CA 1
ATOM 682 C C . LEU A 1 80 ? -0.268 -14.423 5.468 1.00 87.06 80 LEU A C 1
ATOM 684 O O . LEU A 1 80 ? -0.685 -15.419 6.046 1.00 87.06 80 LEU A O 1
ATOM 688 N N . GLU A 1 81 ? -0.147 -13.235 6.060 1.00 84.81 81 GLU A N 1
ATOM 689 C CA . GLU A 1 81 ? -0.519 -12.909 7.446 1.00 84.81 81 GLU A CA 1
ATOM 690 C C . GLU A 1 81 ? -1.837 -12.124 7.510 1.00 84.81 81 GLU A C 1
ATOM 692 O O . GLU A 1 81 ? -2.142 -11.501 8.517 1.00 84.81 81 GLU A O 1
ATOM 697 N N . ASP A 1 82 ? -2.585 -12.103 6.412 1.00 82.81 82 ASP A N 1
ATOM 698 C CA . ASP A 1 82 ? -3.854 -11.400 6.301 1.00 82.81 82 ASP A CA 1
ATOM 699 C C . ASP A 1 82 ? -4.877 -11.987 7.277 1.00 82.81 82 ASP A C 1
ATOM 701 O O . ASP A 1 82 ? -5.031 -13.204 7.349 1.00 82.81 82 ASP A O 1
ATOM 705 N N . GLU A 1 83 ? -5.565 -11.144 8.038 1.00 84.62 83 GLU A N 1
ATOM 706 C CA . GLU A 1 83 ? -6.580 -11.569 9.008 1.00 84.62 83 GLU A CA 1
ATOM 707 C C . GLU A 1 83 ? -7.998 -11.174 8.563 1.00 84.62 83 GLU A C 1
ATOM 709 O O . GLU A 1 83 ? -8.976 -11.554 9.203 1.00 84.62 83 GLU A O 1
ATOM 714 N N . ALA A 1 84 ? -8.129 -10.455 7.442 1.00 81.19 84 ALA A N 1
ATOM 715 C CA . ALA A 1 84 ? -9.399 -10.035 6.863 1.00 81.19 84 ALA A CA 1
ATOM 716 C C . ALA A 1 84 ? -9.819 -10.991 5.729 1.00 81.19 84 ALA A C 1
ATOM 718 O O . ALA A 1 84 ? -9.409 -10.854 4.565 1.00 81.19 84 ALA A O 1
ATOM 719 N N . TYR A 1 85 ? -10.644 -11.980 6.078 1.00 81.50 85 TYR A N 1
ATOM 720 C CA . TYR A 1 85 ? -11.154 -13.007 5.163 1.00 81.50 85 TYR A CA 1
ATOM 721 C C . TYR A 1 85 ? -12.615 -12.757 4.793 1.00 81.50 85 TYR A C 1
ATOM 723 O O . TYR A 1 85 ? -13.426 -12.453 5.662 1.00 81.50 85 TYR A O 1
ATOM 731 N N . GLU A 1 86 ? -12.966 -12.937 3.518 1.00 78.12 86 GLU A N 1
ATOM 732 C CA . GLU A 1 86 ? -14.359 -12.836 3.064 1.00 78.12 86 GLU A CA 1
ATOM 733 C C . GLU A 1 86 ? -15.271 -13.796 3.846 1.00 78.12 86 GLU A C 1
ATOM 735 O O . GLU A 1 86 ? -14.891 -14.922 4.179 1.00 78.12 86 GLU A O 1
ATOM 740 N N . GLY A 1 87 ? -16.464 -13.320 4.201 1.00 72.94 87 GLY A N 1
ATOM 741 C CA . GLY A 1 87 ? -17.442 -14.026 5.029 1.00 72.94 87 GLY A CA 1
ATOM 742 C C . GLY A 1 87 ? -17.138 -14.042 6.533 1.00 72.94 87 GLY A C 1
ATOM 743 O O . GLY A 1 87 ? -17.987 -14.481 7.309 1.00 72.94 87 GLY A O 1
ATOM 744 N N . HIS A 1 88 ? -15.971 -13.557 6.971 1.00 79.19 88 HIS A N 1
ATOM 745 C CA . HIS A 1 88 ? -15.546 -13.589 8.374 1.00 79.19 88 HIS A CA 1
ATOM 746 C C . HIS A 1 88 ? -15.660 -12.204 9.036 1.00 79.19 88 HIS A C 1
ATOM 748 O O . HIS A 1 88 ? -15.700 -11.187 8.336 1.00 79.19 88 HIS A O 1
ATOM 754 N N . PRO A 1 89 ? -15.714 -12.132 10.383 1.00 77.94 89 PRO A N 1
ATOM 755 C CA . PRO A 1 89 ? -15.616 -10.866 11.102 1.00 77.94 89 PRO A CA 1
ATOM 756 C C . PRO A 1 89 ? -14.356 -10.097 10.698 1.00 77.94 89 PRO A C 1
ATOM 758 O O . PRO A 1 89 ? -13.266 -10.664 10.624 1.00 77.94 89 PRO A O 1
ATOM 761 N N . ALA A 1 90 ? -14.513 -8.807 10.426 1.00 77.81 90 ALA A N 1
ATOM 762 C CA . ALA A 1 90 ? -13.405 -7.941 10.075 1.00 77.81 90 ALA A CA 1
ATOM 763 C C . ALA A 1 90 ? -12.564 -7.617 11.327 1.00 77.81 90 ALA A C 1
ATOM 765 O O . ALA A 1 90 ? -13.113 -7.504 12.426 1.00 77.81 90 ALA A O 1
ATOM 766 N N . PRO A 1 91 ? -11.235 -7.459 11.214 1.00 82.69 91 PRO A N 1
ATOM 767 C CA . PRO A 1 91 ? -10.426 -7.016 12.345 1.00 82.69 91 PRO A CA 1
ATOM 768 C C . PRO A 1 91 ? -10.833 -5.611 12.828 1.00 82.69 91 PRO A C 1
ATOM 770 O O . PRO A 1 91 ? -10.702 -4.637 12.085 1.00 82.69 91 PRO A O 1
ATOM 773 N N . ASN A 1 92 ? -11.284 -5.481 14.079 1.00 81.69 92 ASN A N 1
ATOM 774 C CA . ASN A 1 92 ? -11.584 -4.181 14.690 1.00 81.69 92 ASN A CA 1
ATOM 775 C C . ASN A 1 92 ? -10.342 -3.602 15.384 1.00 81.69 92 ASN A C 1
ATOM 777 O O . ASN A 1 92 ? -10.128 -3.786 16.584 1.00 81.69 92 ASN A O 1
ATOM 781 N N . THR A 1 93 ? -9.477 -2.958 14.610 1.00 81.00 93 THR A N 1
ATOM 782 C CA . THR A 1 93 ? -8.217 -2.387 15.096 1.00 81.00 93 THR A CA 1
ATOM 783 C C . THR A 1 93 ? -8.393 -0.994 15.683 1.00 81.00 93 THR A C 1
ATOM 785 O O . THR A 1 93 ? -9.395 -0.325 15.447 1.00 81.00 93 THR A O 1
ATOM 788 N N . LEU A 1 94 ? -7.400 -0.552 16.455 1.00 83.19 94 LEU A N 1
ATOM 789 C CA . LEU A 1 94 ? -7.325 0.834 16.899 1.00 83.19 94 LEU A CA 1
ATOM 790 C C . LEU A 1 94 ? -6.879 1.730 15.741 1.00 83.19 94 LEU A C 1
ATOM 792 O O . LEU A 1 94 ? -5.982 1.372 14.976 1.00 83.19 94 LEU A O 1
ATOM 796 N N . VAL A 1 95 ? -7.490 2.902 15.654 1.00 75.00 95 VAL A N 1
ATOM 797 C CA . VAL A 1 95 ? -7.165 3.980 14.720 1.00 75.00 95 VAL A CA 1
ATOM 798 C C . VAL A 1 95 ? -7.089 5.296 15.483 1.00 75.00 95 VAL A C 1
ATOM 800 O O . VAL A 1 95 ? -7.629 5.428 16.583 1.00 75.00 95 VAL A O 1
ATOM 803 N N . VAL A 1 96 ? -6.390 6.273 14.915 1.00 77.88 96 VAL A N 1
ATOM 804 C CA . VAL A 1 96 ? -6.181 7.582 15.534 1.00 77.88 96 VAL A CA 1
ATOM 805 C C . VAL A 1 96 ? -6.934 8.649 14.750 1.00 77.88 96 VAL A C 1
ATOM 807 O O . VAL A 1 96 ? -6.823 8.729 13.527 1.00 77.88 96 VAL A O 1
ATOM 810 N N . THR A 1 97 ? -7.707 9.482 15.441 1.00 77.31 97 THR A N 1
ATOM 811 C CA . THR A 1 97 ? -8.416 10.613 14.828 1.00 77.31 97 THR A CA 1
ATOM 812 C C . THR A 1 97 ? -7.477 11.801 14.597 1.00 77.31 97 THR A C 1
ATOM 814 O O . THR A 1 97 ? -6.370 11.869 15.139 1.00 77.31 97 THR A O 1
ATOM 817 N N . PHE A 1 98 ? -7.923 12.807 13.841 1.00 73.69 98 PHE A N 1
ATOM 818 C CA . PHE A 1 98 ? -7.176 14.067 13.702 1.00 73.69 98 PHE A CA 1
ATOM 819 C C . PHE A 1 98 ? -6.954 14.793 15.032 1.00 73.69 98 PHE A C 1
ATOM 821 O O . PHE A 1 98 ? -5.904 15.413 15.225 1.00 73.69 98 PHE A O 1
ATOM 828 N N . ASN A 1 99 ? -7.879 14.635 15.980 1.00 76.69 99 ASN A N 1
ATOM 829 C CA . ASN A 1 99 ? -7.764 15.188 17.329 1.00 76.69 99 ASN A CA 1
ATOM 830 C C . ASN A 1 99 ? -6.733 14.431 18.186 1.00 76.69 99 ASN A C 1
ATOM 832 O O . ASN A 1 99 ? -6.419 14.860 19.289 1.00 76.69 99 ASN A O 1
ATOM 836 N N . GLY A 1 100 ? -6.165 13.329 17.677 1.00 76.69 100 GLY A N 1
ATOM 837 C CA . GLY A 1 100 ? -5.208 12.488 18.396 1.00 76.69 100 GLY A CA 1
ATOM 838 C C . GLY A 1 100 ? -5.857 11.450 19.312 1.00 76.69 100 GLY A C 1
ATOM 839 O O . GLY A 1 100 ? -5.146 10.754 20.029 1.00 76.69 100 GLY A O 1
ATOM 840 N N . GLU A 1 101 ? -7.183 11.316 19.285 1.00 82.62 101 GLU A N 1
ATOM 841 C CA . GLU A 1 101 ? -7.891 10.304 20.069 1.00 82.62 101 GLU A CA 1
ATOM 842 C C . GLU A 1 101 ? -7.726 8.921 19.441 1.00 82.62 101 GLU A C 1
ATOM 844 O O . GLU A 1 101 ? -7.830 8.769 18.222 1.00 82.62 101 GLU A O 1
ATOM 849 N N . VAL A 1 102 ? -7.523 7.907 20.280 1.00 84.69 102 VAL A N 1
ATOM 850 C CA . VAL A 1 102 ? -7.473 6.505 19.858 1.00 84.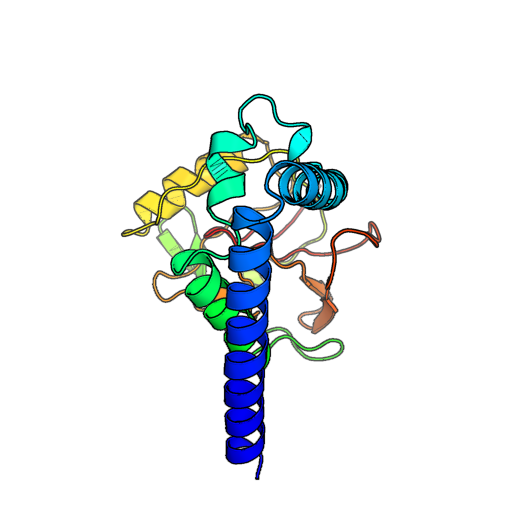69 102 VAL A CA 1
ATOM 851 C C . VAL A 1 102 ? -8.872 5.907 19.984 1.00 84.69 102 VAL A C 1
ATOM 853 O O . VAL A 1 102 ? -9.456 5.924 21.065 1.00 84.69 102 VAL A O 1
ATOM 856 N N . ARG A 1 103 ? -9.410 5.387 18.881 1.00 78.12 103 ARG A N 1
ATOM 857 C CA . ARG A 1 103 ? -10.751 4.788 18.795 1.00 78.12 103 ARG A CA 1
ATOM 858 C C . ARG A 1 103 ? -10.720 3.486 18.000 1.00 78.12 103 ARG A C 1
ATOM 860 O O . ARG A 1 103 ? -9.697 3.152 17.401 1.00 78.12 103 ARG A O 1
ATOM 867 N N . HIS A 1 104 ? -11.818 2.741 17.998 1.00 77.88 104 HIS A N 1
ATOM 868 C CA . HIS A 1 104 ? -11.925 1.509 17.226 1.00 77.88 104 HIS A CA 1
ATOM 869 C C . HIS A 1 104 ? -12.329 1.800 15.778 1.00 77.88 104 HIS A C 1
ATOM 871 O O . HIS A 1 104 ? -13.137 2.683 15.514 1.00 77.88 104 HIS A O 1
ATOM 877 N N . LEU A 1 105 ? -11.788 1.036 14.824 1.00 71.00 105 LEU A N 1
ATOM 878 C CA 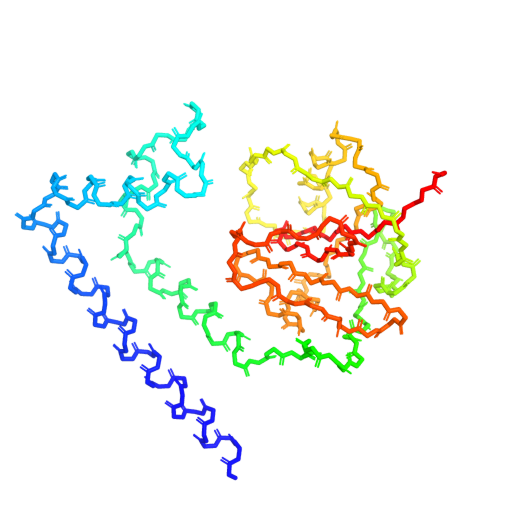. LEU A 1 105 ? -12.089 1.172 13.395 1.00 71.00 105 LEU A CA 1
ATOM 879 C C . LEU A 1 105 ? -13.598 1.093 13.120 1.00 71.00 105 LEU A C 1
ATOM 881 O O . LEU A 1 105 ? -14.115 1.802 12.260 1.00 71.00 105 LEU A O 1
ATOM 885 N N . PHE A 1 106 ? -14.299 0.238 13.864 1.00 72.38 106 PHE A N 1
ATOM 886 C CA . PHE A 1 106 ? -15.736 0.032 13.699 1.00 72.38 106 PHE A CA 1
ATOM 887 C C . PHE A 1 106 ? -16.578 1.236 14.125 1.00 72.38 106 PHE A C 1
ATOM 889 O O . PHE A 1 106 ? -17.683 1.386 13.611 1.00 72.38 106 PHE A O 1
ATOM 896 N N . ASP A 1 107 ? -16.045 2.127 14.969 1.00 70.12 107 ASP A N 1
ATOM 897 C CA . ASP A 1 107 ? -16.732 3.353 15.402 1.00 70.12 107 ASP A CA 1
ATOM 898 C C . ASP A 1 107 ? -17.003 4.312 14.231 1.00 70.12 107 ASP A C 1
ATOM 900 O O . ASP A 1 107 ? -17.756 5.274 14.369 1.00 70.12 107 ASP A O 1
ATOM 904 N N . PHE A 1 108 ? -16.389 4.054 13.075 1.00 66.62 108 PHE A N 1
ATOM 905 C CA . PHE A 1 108 ? -16.469 4.897 11.896 1.00 66.62 108 PHE A CA 1
ATOM 906 C C . PHE A 1 108 ? -17.088 4.192 10.670 1.00 66.62 108 PHE A C 1
ATOM 908 O O . PHE A 1 108 ? -17.029 4.714 9.562 1.00 66.62 108 PHE A O 1
ATOM 915 N N . MET A 1 109 ? -17.658 2.991 10.811 1.00 61.19 109 MET A N 1
ATOM 916 C CA . MET A 1 109 ? -18.282 2.280 9.685 1.00 61.19 109 MET A CA 1
ATOM 917 C C . MET A 1 109 ? -19.671 2.850 9.334 1.00 61.19 109 MET A C 1
ATOM 919 O O . MET A 1 109 ? -20.626 2.603 10.065 1.00 61.19 109 MET A O 1
ATOM 923 N N . GLN A 1 110 ? -19.810 3.536 8.195 1.00 47.22 110 GLN A N 1
ATOM 924 C CA . GLN A 1 110 ? -21.095 3.883 7.553 1.00 47.22 110 GLN A CA 1
ATOM 925 C C . GLN A 1 110 ? -20.969 3.926 6.004 1.00 47.22 110 GLN A C 1
ATOM 927 O O . GLN A 1 110 ? -19.886 3.700 5.454 1.00 47.22 110 GLN A O 1
ATOM 932 N N . ASP A 1 111 ? -22.078 4.189 5.297 1.00 36.78 111 ASP A N 1
ATOM 933 C CA . ASP A 1 111 ? -22.250 3.999 3.844 1.00 36.78 111 ASP A CA 1
ATOM 934 C C . ASP A 1 111 ? -21.920 5.263 3.006 1.00 36.78 111 ASP A C 1
ATOM 936 O O . ASP A 1 111 ? -22.544 6.304 3.183 1.00 36.78 111 ASP A O 1
ATOM 940 N N . GLY A 1 112 ? -20.956 5.192 2.070 1.00 35.16 112 GLY A N 1
ATOM 941 C CA . GLY A 1 112 ? -20.602 6.297 1.144 1.00 35.16 112 GLY A CA 1
ATOM 942 C C . GLY A 1 112 ? -19.191 6.184 0.523 1.00 35.16 112 GLY A C 1
ATOM 943 O O . GLY A 1 112 ? -18.389 5.372 0.983 1.00 35.16 112 GLY A O 1
ATOM 944 N N . TRP A 1 113 ? -18.866 6.936 -0.545 1.00 42.72 113 TRP A N 1
ATOM 945 C CA . TRP A 1 113 ? -17.657 6.744 -1.392 1.00 42.72 113 TRP A CA 1
ATOM 946 C C . TRP A 1 113 ? -16.904 8.052 -1.726 1.00 42.72 113 TRP A C 1
ATOM 948 O O . TRP A 1 113 ? -17.559 9.051 -1.988 1.00 42.72 113 TRP A O 1
ATOM 958 N N . ALA A 1 114 ? -15.561 8.020 -1.865 1.00 34.28 114 ALA A N 1
ATOM 959 C CA . ALA A 1 114 ? -14.778 8.730 -2.912 1.00 34.28 114 ALA A CA 1
ATOM 960 C C . ALA A 1 114 ? -13.247 8.541 -2.768 1.00 34.28 114 ALA A C 1
ATOM 962 O O . ALA A 1 114 ? -12.751 8.619 -1.656 1.00 34.28 114 ALA A O 1
ATOM 963 N N . PHE A 1 115 ? -12.506 8.424 -3.892 1.00 35.97 115 PHE A N 1
ATOM 964 C CA . PHE A 1 115 ? -11.288 9.215 -4.193 1.00 35.97 115 PHE A CA 1
ATOM 965 C C . PHE A 1 115 ? -10.963 9.225 -5.702 1.00 35.97 115 PHE A C 1
ATOM 967 O O . PHE A 1 115 ? -11.033 8.206 -6.389 1.00 35.97 115 PHE A O 1
ATOM 974 N N . LYS A 1 116 ? -10.539 10.397 -6.194 1.00 33.81 116 LYS A N 1
ATOM 975 C CA . LYS A 1 116 ? -9.765 10.621 -7.425 1.00 33.81 116 LYS A CA 1
ATOM 976 C C . LYS A 1 116 ? -8.578 11.505 -7.036 1.00 33.81 116 LYS A C 1
ATOM 978 O O . LYS A 1 116 ? -8.818 12.598 -6.533 1.00 33.81 116 LYS A O 1
ATOM 983 N N . ASN A 1 117 ? -7.355 11.027 -7.292 1.00 38.34 117 ASN A N 1
ATOM 984 C CA . ASN A 1 117 ? -6.081 11.756 -7.476 1.00 38.34 117 ASN A CA 1
ATOM 985 C C . ASN A 1 117 ? -4.915 11.207 -6.638 1.00 38.34 117 ASN A C 1
ATOM 987 O O . ASN A 1 117 ? -5.062 10.859 -5.471 1.00 38.34 117 ASN A O 1
ATOM 991 N N . ASN A 1 118 ? -3.725 11.212 -7.249 1.00 42.75 118 ASN A N 1
ATOM 992 C CA . ASN A 1 118 ? -2.477 10.739 -6.650 1.00 42.75 118 ASN A CA 1
ATOM 993 C C . ASN A 1 118 ? -1.693 11.901 -6.023 1.00 42.75 118 ASN A C 1
ATOM 995 O O . ASN A 1 118 ? -1.453 12.919 -6.678 1.00 42.75 118 ASN A O 1
ATOM 999 N N . ILE A 1 119 ? -1.238 11.721 -4.778 1.00 47.38 119 ILE A N 1
ATOM 1000 C CA . ILE A 1 119 ? -0.407 12.675 -4.026 1.00 47.38 119 ILE A CA 1
ATOM 1001 C C . ILE A 1 119 ? 0.882 11.972 -3.594 1.00 47.38 119 ILE A C 1
ATOM 1003 O O . ILE A 1 119 ? 0.872 10.798 -3.231 1.00 47.38 119 ILE A O 1
ATOM 1007 N N . VAL A 1 120 ? 2.010 12.683 -3.649 1.00 41.53 120 VAL A N 1
ATOM 1008 C CA . VAL A 1 120 ? 3.305 12.162 -3.195 1.00 41.53 120 VAL A CA 1
ATOM 1009 C C . VAL A 1 120 ? 3.370 12.261 -1.671 1.00 41.53 120 VAL A C 1
ATOM 1011 O O . VAL A 1 120 ? 3.509 13.352 -1.123 1.00 41.53 120 VAL A O 1
ATOM 1014 N N . ILE A 1 121 ? 3.270 11.119 -0.994 1.00 50.00 121 ILE A N 1
ATOM 1015 C CA . ILE A 1 121 ? 3.304 11.009 0.468 1.00 50.00 121 ILE A CA 1
ATOM 1016 C C . ILE A 1 121 ? 4.720 10.595 0.903 1.00 50.00 121 ILE A C 1
ATOM 1018 O O . ILE A 1 121 ? 5.260 9.597 0.421 1.00 50.00 121 ILE A O 1
ATOM 1022 N N . LYS A 1 122 ? 5.353 11.378 1.789 1.00 51.06 122 LYS A N 1
ATOM 1023 C CA . LYS A 1 122 ? 6.660 11.040 2.387 1.00 51.06 122 LYS A CA 1
ATOM 1024 C C . LYS A 1 122 ? 6.485 9.948 3.454 1.00 51.06 122 LYS A C 1
ATOM 1026 O O . LYS A 1 122 ? 5.405 9.790 4.005 1.00 51.06 122 LYS A O 1
ATOM 1031 N N . ASN A 1 123 ? 7.547 9.206 3.779 1.00 55.28 123 ASN A N 1
ATOM 1032 C CA . ASN A 1 123 ? 7.499 8.255 4.898 1.00 55.28 123 ASN A CA 1
ATOM 1033 C C . ASN A 1 123 ? 7.213 8.997 6.209 1.00 55.28 123 ASN A C 1
ATOM 1035 O O . ASN A 1 123 ? 7.977 9.882 6.589 1.00 55.28 123 ASN A O 1
ATOM 1039 N N . HIS A 1 124 ? 6.145 8.607 6.899 1.00 65.00 124 HIS A N 1
ATOM 1040 C CA . HIS A 1 124 ? 5.731 9.230 8.151 1.00 65.00 124 HIS A CA 1
ATOM 1041 C C . HIS A 1 124 ? 6.557 8.706 9.328 1.00 65.00 124 HIS A C 1
ATOM 1043 O O . HIS A 1 124 ? 6.542 7.502 9.601 1.00 65.00 124 HIS A O 1
ATOM 1049 N N . GLN A 1 125 ? 7.267 9.600 10.018 1.00 69.81 125 GLN A N 1
ATOM 1050 C CA . GLN A 1 125 ? 8.051 9.280 11.217 1.00 69.81 125 GLN A CA 1
ATOM 1051 C C . GLN A 1 125 ? 7.270 9.586 12.498 1.00 69.81 125 GLN A C 1
ATOM 1053 O O . GLN A 1 125 ? 7.539 8.996 13.541 1.00 69.81 125 GLN A O 1
ATOM 1058 N N . SER A 1 126 ? 6.264 10.453 12.400 1.00 76.69 126 SER A N 1
ATOM 1059 C CA . SER A 1 126 ? 5.374 10.845 13.485 1.00 76.69 126 SER A CA 1
ATOM 1060 C C . SER A 1 126 ? 3.899 10.723 13.091 1.00 76.69 126 SER A C 1
ATOM 1062 O O . SER A 1 126 ? 3.549 10.615 11.912 1.00 76.69 126 SER A O 1
ATOM 1064 N N . LEU A 1 127 ? 3.017 10.764 14.094 1.00 77.50 127 LEU A N 1
ATOM 1065 C CA . LEU A 1 127 ? 1.574 10.869 13.872 1.00 77.50 127 LEU A CA 1
ATOM 1066 C C . LEU A 1 127 ? 1.214 12.189 13.170 1.00 77.50 127 LEU A C 1
ATOM 1068 O O . LEU A 1 127 ? 0.284 12.222 12.369 1.00 77.50 127 LEU A O 1
ATOM 1072 N N . GLU A 1 128 ? 1.970 13.255 13.430 1.00 78.25 128 GLU A N 1
ATOM 1073 C CA . GLU A 1 128 ? 1.770 14.558 12.795 1.00 78.25 128 GLU A CA 1
ATOM 1074 C C . GLU A 1 128 ? 2.049 14.500 11.291 1.00 78.25 128 GLU A C 1
ATOM 1076 O O . GLU A 1 128 ? 1.251 14.988 10.495 1.00 78.25 128 GLU A O 1
ATOM 1081 N N . ASP A 1 129 ? 3.101 13.788 10.872 1.00 70.31 129 ASP A N 1
ATOM 1082 C CA . ASP A 1 129 ? 3.371 13.570 9.446 1.00 70.31 129 ASP A CA 1
ATOM 1083 C C . ASP A 1 129 ? 2.194 12.859 8.758 1.00 70.31 129 ASP A C 1
ATOM 1085 O O . ASP A 1 129 ? 1.830 13.198 7.629 1.00 70.31 129 ASP A O 1
ATOM 1089 N N . ARG A 1 130 ? 1.562 11.898 9.453 1.00 76.88 130 ARG A N 1
ATOM 1090 C CA . ARG A 1 130 ? 0.367 11.201 8.951 1.00 76.88 130 ARG A CA 1
ATOM 1091 C C . ARG A 1 130 ? -0.823 12.141 8.847 1.00 76.88 130 ARG A C 1
ATOM 1093 O O . ARG A 1 130 ? -1.513 12.105 7.834 1.00 76.88 130 ARG A O 1
ATOM 1100 N N . LYS A 1 131 ? -1.046 12.996 9.852 1.00 77.19 131 LYS A N 1
ATOM 1101 C CA . LYS A 1 131 ? -2.098 14.026 9.820 1.00 77.19 131 LYS A CA 1
ATOM 1102 C C . LYS A 1 131 ? -1.903 14.968 8.640 1.00 77.19 131 LYS A C 1
ATOM 1104 O O . LYS A 1 131 ? -2.854 15.201 7.904 1.00 77.19 131 LYS A O 1
ATOM 1109 N N . ILE A 1 132 ? -0.683 15.449 8.407 1.00 76.50 132 ILE A N 1
ATOM 1110 C CA . ILE A 1 132 ? -0.369 16.331 7.275 1.00 76.50 132 ILE A CA 1
ATOM 1111 C C . ILE A 1 132 ? -0.703 15.643 5.946 1.00 76.50 132 ILE A C 1
ATOM 1113 O O . ILE A 1 132 ? -1.352 16.242 5.090 1.00 76.50 132 ILE A O 1
ATOM 1117 N N . ALA A 1 133 ? -0.325 14.373 5.767 1.00 70.19 133 ALA A N 1
ATOM 1118 C CA . ALA A 1 133 ? -0.692 13.617 4.568 1.00 70.19 133 ALA A CA 1
ATOM 1119 C C . ALA A 1 133 ? -2.213 13.434 4.430 1.00 70.19 133 ALA A C 1
ATOM 1121 O O . ALA A 1 133 ? -2.769 13.605 3.346 1.00 70.19 133 ALA A O 1
ATOM 1122 N N . ALA A 1 134 ? -2.895 13.155 5.536 1.00 74.69 134 ALA A N 1
ATOM 1123 C CA . ALA A 1 134 ? -4.339 12.977 5.594 1.00 74.69 134 ALA A CA 1
ATOM 1124 C C . ALA A 1 134 ? -5.128 14.251 5.295 1.00 74.69 134 ALA A C 1
ATOM 1126 O O . ALA A 1 134 ? -6.169 14.188 4.643 1.00 74.69 134 ALA A O 1
ATOM 1127 N N . GLN A 1 135 ? -4.616 15.415 5.698 1.00 74.62 135 GLN A N 1
ATOM 1128 C CA . GLN A 1 135 ? -5.210 16.709 5.362 1.00 74.62 135 GLN A CA 1
ATOM 1129 C C . GLN A 1 135 ? -5.299 16.905 3.847 1.00 74.62 135 GLN A C 1
ATOM 1131 O O . GLN A 1 135 ? -6.249 17.514 3.359 1.00 74.62 135 GLN A O 1
ATOM 1136 N N . PHE A 1 136 ? -4.352 16.368 3.071 1.00 70.56 136 PHE A N 1
ATOM 1137 C CA . PHE A 1 136 ? -4.445 16.426 1.615 1.00 70.56 136 PHE A CA 1
ATOM 1138 C C . PHE A 1 136 ? -5.593 15.586 1.051 1.00 70.56 136 PHE A C 1
ATOM 1140 O O . PHE A 1 136 ? -6.199 15.994 0.062 1.00 70.56 136 PHE A O 1
ATOM 1147 N N . LEU A 1 137 ? -5.915 14.447 1.669 1.00 67.44 137 LEU A N 1
ATOM 1148 C CA . LEU A 1 137 ? -7.095 13.663 1.302 1.00 67.44 137 LEU A CA 1
ATOM 1149 C C . LEU A 1 137 ? -8.376 14.401 1.689 1.00 67.44 137 LEU A C 1
ATOM 1151 O O . LEU A 1 137 ? -9.303 14.473 0.885 1.00 67.44 137 LEU A O 1
ATOM 1155 N N . GLN A 1 138 ? -8.388 15.028 2.866 1.00 66.00 138 GLN A N 1
ATOM 1156 C CA . GLN A 1 138 ? -9.536 15.775 3.374 1.00 66.00 138 GLN A CA 1
ATOM 1157 C C . GLN A 1 138 ? -9.900 16.991 2.508 1.00 66.00 138 GLN A C 1
ATOM 1159 O O . GLN A 1 138 ? -11.077 17.306 2.377 1.00 66.00 138 GLN A O 1
ATOM 1164 N N . LYS A 1 139 ? -8.920 17.617 1.838 1.00 68.69 139 LYS A N 1
ATOM 1165 C CA . LYS A 1 139 ? -9.155 18.704 0.864 1.00 68.69 139 LYS A CA 1
ATOM 1166 C C . LYS A 1 139 ? -10.043 18.311 -0.319 1.00 68.69 139 LYS A C 1
ATOM 1168 O O . LYS A 1 139 ? -10.570 19.198 -0.978 1.00 68.69 139 LYS A O 1
ATOM 1173 N N . ASN A 1 140 ? -10.185 17.018 -0.614 1.00 64.31 140 ASN A N 1
ATOM 1174 C CA . ASN A 1 140 ? -11.081 16.546 -1.672 1.00 64.31 140 ASN A CA 1
ATOM 1175 C C . ASN A 1 140 ? -12.524 16.355 -1.182 1.00 64.31 140 ASN A C 1
ATOM 1177 O O . ASN A 1 140 ? -13.321 15.776 -1.913 1.00 64.31 140 ASN A O 1
ATOM 1181 N N . ASN A 1 141 ? -12.836 16.801 0.041 1.00 61.41 141 ASN A N 1
ATOM 1182 C CA . ASN A 1 141 ? -14.128 16.648 0.703 1.00 61.41 141 ASN A CA 1
ATOM 1183 C C . ASN A 1 141 ? -14.688 15.224 0.546 1.00 61.41 141 ASN A C 1
ATOM 1185 O O . ASN A 1 141 ? -15.758 15.046 -0.041 1.00 61.41 141 ASN A O 1
ATOM 1189 N N . PRO A 1 142 ? -13.950 14.196 1.010 1.00 62.16 142 PRO A N 1
ATOM 1190 C CA . PRO A 1 142 ? -14.447 12.835 0.943 1.00 62.16 142 PRO A CA 1
ATOM 1191 C C . PRO A 1 142 ? -15.749 12.731 1.736 1.00 62.16 142 PRO A C 1
ATOM 1193 O O . PRO A 1 142 ? -15.874 13.305 2.817 1.00 62.16 142 PRO A O 1
ATOM 1196 N N . LEU A 1 143 ? -16.694 11.952 1.210 1.00 54.03 143 LEU A N 1
ATOM 1197 C CA . LEU A 1 143 ? -17.937 11.627 1.913 1.00 54.03 143 LEU A CA 1
ATOM 1198 C C . LEU A 1 143 ? -17.673 10.794 3.187 1.00 54.03 143 LEU A C 1
ATOM 1200 O O . LEU A 1 143 ? -18.561 10.649 4.019 1.00 54.03 143 LEU A O 1
ATOM 1204 N N . CYS A 1 144 ? -16.442 10.283 3.361 1.00 59.34 144 CYS A N 1
ATOM 1205 C CA . CYS A 1 144 ? -15.986 9.556 4.543 1.00 59.34 144 CYS A CA 1
ATOM 1206 C C . CYS A 1 144 ? -15.085 10.361 5.482 1.00 59.34 144 CYS A C 1
ATOM 1208 O O . CYS A 1 144 ? -14.108 10.961 5.020 1.00 59.34 144 CYS A O 1
ATOM 1210 N N . PRO A 1 145 ? -15.270 10.220 6.812 1.00 60.91 145 PRO A N 1
ATOM 1211 C CA . PRO A 1 145 ? -14.214 10.453 7.787 1.00 60.91 145 PRO A CA 1
ATOM 1212 C C . PRO A 1 145 ? -12.886 9.815 7.380 1.00 60.91 145 PRO A C 1
ATOM 1214 O O . PRO A 1 145 ? -12.811 8.631 7.073 1.00 60.91 145 PRO A O 1
ATOM 1217 N N . VAL A 1 146 ? -11.814 10.599 7.414 1.00 72.50 146 VAL A N 1
ATOM 1218 C CA . VAL A 1 146 ? -10.441 10.108 7.268 1.00 72.50 146 VAL A CA 1
ATOM 1219 C C . VAL A 1 146 ? -9.892 9.873 8.682 1.00 72.50 146 VAL A C 1
ATOM 1221 O O . VAL A 1 146 ? -9.835 10.802 9.486 1.00 72.50 146 VAL A O 1
ATOM 1224 N N . VAL A 1 147 ? -9.494 8.643 9.000 1.00 74.44 147 VAL A N 1
ATOM 1225 C CA . VAL A 1 147 ? -8.805 8.257 10.241 1.00 74.44 147 VAL A CA 1
ATOM 1226 C C . VAL A 1 147 ? -7.374 7.808 9.938 1.00 74.44 147 VAL A C 1
ATOM 1228 O O . VAL A 1 147 ? -6.986 7.635 8.791 1.00 74.44 147 VAL A O 1
ATOM 1231 N N . LEU A 1 148 ? -6.517 7.681 10.941 1.00 78.56 148 LEU A N 1
ATOM 1232 C CA . LEU A 1 148 ? -5.101 7.347 10.762 1.00 78.56 148 LEU A CA 1
ATOM 1233 C C . LEU A 1 148 ? -4.817 5.971 11.348 1.00 78.56 148 LEU A C 1
ATOM 1235 O O . LEU A 1 148 ? -5.391 5.601 12.370 1.00 78.56 148 LEU A O 1
ATOM 1239 N N . ASP A 1 149 ? -3.895 5.222 10.746 1.00 77.12 149 ASP A N 1
ATOM 1240 C CA . ASP A 1 149 ? -3.362 4.038 11.426 1.00 77.12 149 ASP A CA 1
ATOM 1241 C C . ASP A 1 149 ? -2.516 4.453 12.624 1.00 77.12 149 ASP A C 1
ATOM 1243 O O . ASP A 1 149 ? -1.894 5.525 12.617 1.00 77.12 149 ASP A O 1
ATOM 1247 N N . THR A 1 150 ? -2.417 3.568 13.612 1.00 81.50 150 THR A N 1
ATOM 1248 C CA . THR A 1 150 ? -1.458 3.746 14.707 1.00 81.50 150 THR A CA 1
ATOM 1249 C C . THR A 1 150 ? -0.030 3.699 14.169 1.00 81.50 150 THR A C 1
ATOM 1251 O O . THR A 1 150 ? 0.218 3.167 13.079 1.00 81.50 150 THR A O 1
ATOM 1254 N N . MET A 1 151 ? 0.943 4.233 14.910 1.00 83.69 151 MET A N 1
ATOM 1255 C CA . MET A 1 151 ? 2.341 4.258 14.455 1.00 83.69 151 MET A CA 1
ATOM 1256 C C . MET A 1 151 ? 2.915 2.852 14.196 1.00 83.69 151 MET A C 1
ATOM 1258 O O . MET A 1 151 ? 3.757 2.682 13.312 1.00 83.69 151 MET A O 1
ATOM 1262 N N . GLU A 1 152 ? 2.374 1.833 14.866 1.00 83.94 152 GLU A N 1
ATOM 1263 C CA . GLU A 1 152 ? 2.694 0.408 14.702 1.00 83.94 152 GLU A CA 1
ATOM 1264 C C . GLU A 1 152 ? 2.105 -0.197 13.417 1.00 83.94 152 GLU A C 1
ATOM 1266 O O . GLU A 1 152 ? 2.495 -1.285 12.993 1.00 83.94 152 GLU A O 1
ATOM 1271 N N . ASN A 1 153 ? 1.218 0.533 12.746 1.00 79.00 153 ASN A N 1
ATOM 1272 C CA . ASN A 1 153 ? 0.487 0.132 11.553 1.00 79.00 153 ASN A CA 1
ATOM 1273 C C . ASN A 1 153 ? -0.439 -1.078 11.786 1.00 79.00 153 ASN A C 1
ATOM 1275 O O . ASN A 1 153 ? -0.428 -2.044 11.010 1.00 79.00 153 ASN A O 1
ATOM 1279 N N . LEU A 1 154 ? -1.189 -1.060 12.896 1.00 81.38 154 LEU A N 1
ATOM 1280 C CA . LEU A 1 154 ? -2.032 -2.178 13.323 1.00 81.38 154 LEU A CA 1
ATOM 1281 C C . LEU A 1 154 ? -3.028 -2.588 12.241 1.00 81.38 154 LEU A C 1
ATOM 1283 O O . LEU A 1 154 ? -3.063 -3.760 11.856 1.00 81.38 154 LEU A O 1
ATOM 1287 N N . SER A 1 155 ? -3.799 -1.642 11.708 1.00 80.19 155 SER A N 1
ATOM 1288 C CA . SER A 1 155 ? -4.818 -1.981 10.712 1.00 80.19 155 SER A CA 1
ATOM 1289 C C . SER A 1 155 ? -4.169 -2.354 9.379 1.00 80.19 155 SER A C 1
ATOM 1291 O O . SER A 1 155 ? -4.590 -3.314 8.735 1.00 80.19 155 SER A O 1
ATOM 1293 N N . SER A 1 156 ? -3.050 -1.725 9.008 1.00 79.94 156 SER A N 1
ATOM 1294 C CA . SER A 1 156 ? -2.319 -2.069 7.783 1.00 79.94 156 SER A CA 1
ATOM 1295 C C . SER A 1 156 ? -1.779 -3.493 7.840 1.00 79.94 156 SER A C 1
ATOM 1297 O O . SER A 1 156 ? -1.743 -4.187 6.821 1.00 79.94 156 SER A O 1
ATOM 1299 N N . SER A 1 157 ? -1.362 -3.936 9.030 1.00 81.81 157 SER A N 1
ATOM 1300 C CA . SER A 1 157 ? -0.907 -5.301 9.257 1.00 81.81 157 SER A CA 1
ATOM 1301 C C . SER A 1 157 ? -2.071 -6.286 9.210 1.00 81.81 157 SER A C 1
ATOM 1303 O O . SER A 1 157 ? -1.982 -7.261 8.471 1.00 81.81 157 SER A O 1
ATOM 1305 N N . LYS A 1 158 ? -3.159 -6.029 9.947 1.00 83.19 158 LYS A N 1
ATOM 1306 C CA . LYS A 1 158 ? -4.306 -6.949 10.051 1.00 83.19 158 LYS A CA 1
ATOM 1307 C C . LYS A 1 158 ? -5.041 -7.144 8.725 1.00 83.19 158 LYS A C 1
ATOM 1309 O O . LYS A 1 158 ? -5.440 -8.257 8.405 1.00 83.19 158 LYS A O 1
ATOM 1314 N N . TYR A 1 159 ? -5.147 -6.089 7.925 1.00 78.88 159 TYR A N 1
ATOM 1315 C CA . TYR A 1 159 ? -5.773 -6.135 6.603 1.00 78.88 159 TYR A CA 1
ATOM 1316 C C . TYR A 1 159 ? -4.771 -6.410 5.469 1.00 78.88 159 TYR A C 1
ATOM 1318 O O . TYR A 1 159 ? -5.150 -6.393 4.297 1.00 78.88 159 TYR A O 1
ATOM 1326 N N . ALA A 1 160 ? -3.482 -6.621 5.768 1.00 80.81 160 ALA A N 1
ATOM 1327 C CA . ALA A 1 160 ? -2.418 -6.757 4.767 1.00 80.81 160 ALA A CA 1
ATOM 1328 C C . ALA A 1 160 ? -2.545 -5.719 3.626 1.00 80.81 160 ALA A C 1
ATOM 1330 O O . ALA A 1 160 ? -2.552 -6.065 2.439 1.00 80.81 160 ALA A O 1
ATOM 1331 N N . ALA A 1 161 ? -2.714 -4.448 4.000 1.00 71.50 161 ALA A N 1
ATOM 1332 C CA . ALA A 1 161 ? -3.254 -3.405 3.125 1.00 71.50 161 ALA A CA 1
ATOM 1333 C C . ALA A 1 161 ? -2.201 -2.669 2.270 1.00 71.50 161 ALA A C 1
ATOM 1335 O O . ALA A 1 161 ? -2.506 -1.655 1.656 1.00 71.50 161 ALA A O 1
ATOM 1336 N N . LEU A 1 162 ? -0.962 -3.172 2.208 1.00 66.38 162 LEU A N 1
ATOM 1337 C CA . LEU A 1 162 ? 0.121 -2.569 1.422 1.00 66.38 162 LEU A CA 1
ATOM 1338 C C . LEU A 1 162 ? 0.131 -3.055 -0.047 1.00 66.38 162 LEU A C 1
ATOM 1340 O O . LEU A 1 162 ? -0.063 -4.255 -0.282 1.00 66.38 162 LEU A O 1
ATOM 1344 N N . PRO A 1 163 ? 0.502 -2.202 -1.031 1.00 57.19 163 PRO A N 1
ATOM 1345 C CA . PRO A 1 163 ? 0.624 -0.741 -0.940 1.00 57.19 163 PRO A CA 1
ATOM 1346 C C . PRO A 1 163 ? -0.699 -0.071 -0.595 1.00 57.19 163 PRO A C 1
ATOM 1348 O O . PRO A 1 163 ? -0.719 0.693 0.354 1.00 57.19 163 PRO A O 1
ATOM 1351 N N . GLU A 1 164 ? -1.743 -0.458 -1.322 1.00 68.00 164 GLU A N 1
ATOM 1352 C CA . GLU A 1 164 ? -3.149 -0.107 -1.179 1.00 68.00 164 GLU A CA 1
ATOM 1353 C C . GLU A 1 164 ? -3.966 -1.396 -1.316 1.00 68.00 164 GLU A C 1
ATOM 1355 O O . GLU A 1 164 ? -3.532 -2.346 -1.986 1.00 68.00 164 GLU A O 1
ATOM 1360 N N . ARG A 1 165 ? -5.142 -1.461 -0.688 1.00 67.31 165 ARG A N 1
ATOM 1361 C CA . ARG A 1 165 ? -6.035 -2.613 -0.829 1.00 67.31 165 ARG A CA 1
ATOM 1362 C C . ARG A 1 165 ? -7.432 -2.322 -0.323 1.00 67.31 165 ARG A C 1
ATOM 1364 O O . ARG A 1 165 ? -7.554 -2.070 0.864 1.00 67.31 165 ARG A O 1
ATOM 1371 N N . LEU A 1 166 ? -8.433 -2.489 -1.186 1.00 69.69 166 LEU A N 1
ATOM 1372 C CA . LEU A 1 166 ? -9.848 -2.289 -0.878 1.00 69.69 166 LEU A CA 1
ATOM 1373 C C . LEU A 1 166 ? -10.455 -3.466 -0.103 1.00 69.69 166 LEU A C 1
ATOM 1375 O O . LEU A 1 166 ? -10.313 -4.624 -0.515 1.00 69.69 166 LEU A O 1
ATOM 1379 N N . TYR A 1 167 ? -11.221 -3.149 0.937 1.00 68.62 167 TYR A N 1
ATOM 1380 C CA . TYR A 1 167 ? -12.076 -4.097 1.651 1.00 68.62 167 TYR A CA 1
ATOM 1381 C C . TYR A 1 167 ? -13.457 -3.521 1.859 1.00 68.62 167 TYR A C 1
ATOM 1383 O O . TYR A 1 167 ? -13.569 -2.441 2.434 1.00 68.62 167 TYR A O 1
ATOM 1391 N N . LEU A 1 168 ? -14.464 -4.309 1.498 1.00 69.38 168 LEU A N 1
ATOM 1392 C CA . LEU A 1 168 ? -15.855 -4.043 1.804 1.00 69.38 168 LEU A CA 1
ATOM 1393 C C . LEU A 1 168 ? -16.244 -4.760 3.097 1.00 69.38 168 LEU A C 1
ATOM 1395 O O . LEU A 1 168 ? -16.133 -5.984 3.209 1.00 69.38 168 LEU A O 1
ATOM 1399 N N . LEU A 1 169 ? -16.753 -3.972 4.045 1.00 68.62 169 LEU A N 1
ATOM 1400 C CA . LEU A 1 169 ? -17.302 -4.427 5.313 1.00 68.62 169 LEU A CA 1
ATOM 1401 C C . LEU A 1 169 ? -18.813 -4.145 5.412 1.00 68.62 169 LEU A C 1
ATOM 1403 O O . LEU A 1 169 ? -19.250 -3.052 5.067 1.00 68.62 169 LEU A O 1
ATOM 1407 N N . GLN A 1 170 ? -19.593 -5.099 5.926 1.00 61.72 170 GLN A N 1
ATOM 1408 C CA . GLN A 1 170 ? -21.017 -4.934 6.254 1.00 61.72 170 GLN A CA 1
ATOM 1409 C C . GLN A 1 170 ? -21.320 -5.667 7.567 1.00 61.72 170 GLN A C 1
ATOM 1411 O O . GLN A 1 170 ? -20.951 -6.831 7.728 1.00 61.72 170 GLN A O 1
ATOM 1416 N N . GLY A 1 171 ? -21.956 -4.990 8.530 1.00 67.25 171 GLY A N 1
ATOM 1417 C CA . GLY A 1 171 ? -22.280 -5.582 9.838 1.00 67.25 171 GLY A CA 1
ATOM 1418 C C . GLY A 1 171 ? -21.057 -6.147 10.578 1.00 67.25 171 GLY A C 1
ATOM 1419 O O . GLY A 1 171 ? -21.131 -7.227 11.161 1.00 67.25 171 GLY A O 1
ATOM 1420 N N . GLY A 1 172 ? -19.905 -5.472 10.475 1.00 67.19 172 GLY A N 1
ATOM 1421 C CA . GLY A 1 172 ? -18.642 -5.915 11.079 1.00 67.19 172 GLY A CA 1
ATOM 1422 C C . GLY A 1 172 ? -17.996 -7.139 10.414 1.00 67.19 172 GLY A C 1
ATOM 1423 O O . GLY A 1 172 ? -17.052 -7.698 10.968 1.00 67.19 172 GLY A O 1
ATOM 1424 N N . LYS A 1 173 ? -18.474 -7.578 9.243 1.00 70.38 173 LYS A N 1
ATOM 1425 C CA . LYS A 1 173 ? -17.911 -8.701 8.474 1.00 70.38 173 LYS A CA 1
ATOM 1426 C C . LYS A 1 173 ? -17.326 -8.228 7.154 1.00 70.38 173 LYS A C 1
ATOM 1428 O O . LYS A 1 173 ? -17.869 -7.318 6.537 1.00 70.38 173 LYS A O 1
ATOM 1433 N N . VAL A 1 174 ? -16.257 -8.873 6.697 1.00 75.31 174 VAL A N 1
ATOM 1434 C CA . VAL A 1 174 ? -15.697 -8.646 5.359 1.00 75.31 174 VAL A CA 1
ATOM 1435 C C . VAL A 1 174 ? -16.598 -9.338 4.342 1.00 75.31 174 VAL A C 1
ATOM 1437 O O . VAL A 1 174 ? -16.706 -10.562 4.353 1.00 75.31 174 VAL A O 1
ATOM 1440 N N . ILE A 1 175 ? -17.240 -8.580 3.457 1.00 70.38 175 ILE A N 1
ATOM 1441 C CA . ILE A 1 175 ? -18.089 -9.146 2.397 1.00 70.38 175 ILE A CA 1
ATOM 1442 C C . ILE A 1 175 ? -17.311 -9.286 1.088 1.00 70.38 175 ILE A C 1
ATOM 1444 O O . ILE A 1 175 ? -17.576 -10.210 0.327 1.00 70.38 175 ILE A O 1
ATOM 1448 N N . TYR A 1 176 ? -16.321 -8.424 0.838 1.00 69.25 176 TYR A N 1
ATOM 1449 C CA . TYR A 1 176 ? -15.527 -8.496 -0.387 1.00 69.25 176 TYR A CA 1
ATOM 1450 C C . TYR A 1 176 ? -14.130 -7.906 -0.235 1.00 69.25 176 TYR A C 1
ATOM 1452 O O . TYR A 1 176 ? -13.899 -6.968 0.536 1.00 69.25 176 TYR A O 1
ATOM 1460 N N . LYS A 1 177 ? -13.201 -8.444 -1.021 1.00 70.50 177 LYS A N 1
ATOM 1461 C CA . LYS A 1 177 ? -11.796 -8.066 -1.039 1.00 70.50 177 LYS A CA 1
ATOM 1462 C C . LYS A 1 177 ? -11.329 -7.853 -2.466 1.00 70.50 177 LYS A C 1
ATOM 1464 O O . LYS A 1 177 ? -11.253 -8.785 -3.263 1.00 70.50 177 LYS A O 1
ATOM 1469 N N . VAL A 1 178 ? -10.945 -6.623 -2.792 1.00 66.38 178 VAL A N 1
ATOM 1470 C CA . VAL A 1 178 ? -10.474 -6.327 -4.148 1.00 66.38 178 VAL A CA 1
ATOM 1471 C C . VAL A 1 178 ? -9.027 -6.775 -4.293 1.00 66.38 178 VAL A C 1
ATOM 1473 O O . VAL A 1 178 ? -8.127 -6.309 -3.590 1.00 66.38 178 VAL A O 1
ATOM 1476 N N . PHE A 1 179 ? -8.805 -7.704 -5.222 1.00 53.81 179 PHE A N 1
ATOM 1477 C CA . PHE A 1 179 ? -7.475 -8.213 -5.559 1.00 53.81 179 PHE A CA 1
ATOM 1478 C C . PHE A 1 179 ? -6.824 -7.470 -6.733 1.00 53.81 179 PHE A C 1
ATOM 1480 O O . PHE A 1 179 ? -5.599 -7.490 -6.818 1.00 53.81 179 PHE A O 1
ATOM 1487 N N . ASN A 1 180 ? -7.617 -6.808 -7.586 1.00 44.94 180 ASN A N 1
ATOM 1488 C CA . ASN A 1 180 ? -7.191 -5.947 -8.696 1.00 44.94 180 ASN A CA 1
ATOM 1489 C C . ASN A 1 180 ? -8.283 -4.906 -8.990 1.00 44.94 180 ASN A C 1
ATOM 1491 O O . ASN A 1 180 ? -9.467 -5.237 -8.949 1.00 44.94 180 ASN A O 1
ATOM 1495 N N . SER A 1 181 ? -7.883 -3.683 -9.329 1.00 42.22 181 SER A N 1
ATOM 1496 C CA . SER A 1 181 ? -8.723 -2.491 -9.535 1.00 42.22 181 SER A CA 1
ATOM 1497 C C . SER A 1 181 ? -9.734 -2.563 -10.697 1.00 42.22 181 SER A C 1
ATOM 1499 O O . SER A 1 181 ? -10.384 -1.565 -10.986 1.00 42.22 181 SER A O 1
ATOM 1501 N N . ASP A 1 182 ? -9.886 -3.716 -11.356 1.00 37.16 182 ASP A N 1
ATOM 1502 C CA . ASP A 1 182 ? -10.593 -3.845 -12.640 1.00 37.16 182 ASP A CA 1
ATOM 1503 C C . ASP A 1 182 ? -12.045 -4.351 -12.524 1.00 37.16 182 ASP A C 1
ATOM 1505 O O . ASP A 1 182 ? -12.749 -4.405 -13.526 1.00 37.16 182 ASP A O 1
ATOM 1509 N N . HIS A 1 183 ? -12.522 -4.736 -11.335 1.00 33.66 183 HIS A N 1
ATOM 1510 C CA . HIS A 1 183 ? -13.930 -5.108 -11.113 1.00 33.66 183 HIS A CA 1
ATOM 1511 C C . HIS A 1 183 ? -14.474 -4.378 -9.886 1.00 33.66 183 HIS A C 1
ATOM 1513 O O . HIS A 1 183 ? -14.381 -4.854 -8.753 1.00 33.66 183 HIS A O 1
ATOM 1519 N N . TYR A 1 184 ? -15.002 -3.181 -10.131 1.00 38.31 184 TYR A N 1
ATOM 1520 C CA . TYR A 1 184 ? -15.520 -2.274 -9.115 1.00 38.31 184 TYR A CA 1
ATOM 1521 C C . TYR A 1 184 ? -17.052 -2.349 -9.100 1.00 38.31 184 TYR A C 1
ATOM 1523 O O . TYR A 1 184 ? -17.698 -2.021 -10.093 1.00 38.31 184 TYR A O 1
ATOM 1531 N N . ASN A 1 185 ? -17.630 -2.822 -7.992 1.00 30.27 185 ASN A N 1
ATOM 1532 C CA . ASN A 1 185 ? -19.077 -2.879 -7.772 1.00 30.27 185 ASN A CA 1
ATOM 1533 C C . ASN A 1 185 ? -19.476 -1.754 -6.781 1.00 30.27 185 ASN A C 1
ATOM 1535 O O . ASN A 1 185 ? -18.913 -1.721 -5.684 1.00 30.27 185 ASN A O 1
ATOM 1539 N N . PRO A 1 186 ? -20.386 -0.828 -7.150 1.00 28.08 186 PRO A N 1
ATOM 1540 C CA . PRO A 1 186 ? -20.587 0.491 -6.519 1.00 28.08 186 PRO A CA 1
ATOM 1541 C C . PRO A 1 186 ? -21.179 0.555 -5.097 1.00 28.08 186 PRO A C 1
ATOM 1543 O O . PRO A 1 186 ? -21.516 1.645 -4.646 1.00 28.08 186 PRO A O 1
ATOM 1546 N N . TYR A 1 187 ? -21.329 -0.552 -4.368 1.00 26.55 187 TYR A N 1
ATOM 1547 C CA . TYR A 1 187 ? -22.237 -0.573 -3.211 1.00 26.55 187 TYR A CA 1
ATOM 1548 C C . TYR A 1 187 ? -21.609 -0.560 -1.815 1.00 26.55 187 TYR A C 1
ATOM 1550 O O . TYR A 1 187 ? -22.367 -0.624 -0.851 1.00 26.55 187 TYR A O 1
ATOM 1558 N N . TYR A 1 188 ? -20.278 -0.487 -1.636 1.00 34.78 188 TYR A N 1
ATOM 1559 C CA . TYR A 1 188 ? -19.747 -0.820 -0.308 1.00 34.78 188 TYR A CA 1
ATOM 1560 C C . TYR A 1 188 ? -18.372 -0.265 0.138 1.00 34.78 188 TYR A C 1
ATOM 1562 O O . TYR A 1 188 ? -17.589 0.202 -0.681 1.00 34.78 188 TYR A O 1
ATOM 1570 N N . CYS A 1 189 ? -18.121 -0.359 1.463 1.00 34.97 189 CYS A N 1
ATOM 1571 C CA . CYS A 1 189 ? -16.976 0.140 2.251 1.00 34.97 189 CYS A CA 1
ATOM 1572 C C . CYS A 1 189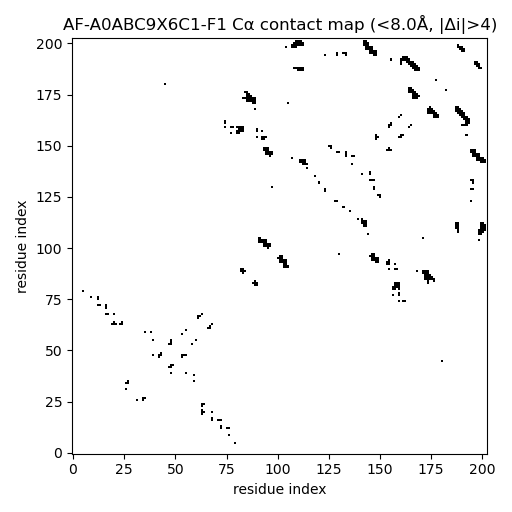 ? -15.584 -0.127 1.649 1.00 34.97 189 CYS A C 1
ATOM 1574 O O . CYS A 1 189 ? -15.380 -1.085 0.910 1.00 34.97 189 CYS A O 1
ATOM 1576 N N . ILE A 1 190 ? -14.614 0.725 1.999 1.00 40.38 190 ILE A N 1
ATOM 1577 C CA . ILE A 1 190 ? -13.251 0.699 1.465 1.00 40.38 190 ILE A CA 1
ATOM 1578 C C . ILE A 1 190 ? -12.252 0.966 2.592 1.00 40.38 190 ILE A C 1
ATOM 1580 O O . ILE A 1 190 ? -12.157 2.077 3.098 1.00 40.38 190 ILE A O 1
ATOM 1584 N N . VAL A 1 191 ? -11.421 -0.015 2.923 1.00 44.31 191 VAL A N 1
ATOM 1585 C CA . VAL A 1 191 ? -10.111 0.254 3.536 1.00 44.31 191 VAL A CA 1
ATOM 1586 C C . VAL A 1 191 ? -9.171 0.651 2.389 1.00 44.31 191 VAL A C 1
ATOM 1588 O O . VAL A 1 191 ? -9.080 -0.090 1.429 1.00 44.31 191 VAL A O 1
ATOM 1591 N N . VAL A 1 192 ? -8.490 1.797 2.413 1.00 42.38 192 VAL A N 1
ATOM 1592 C CA . VAL A 1 192 ? -7.292 2.038 1.579 1.00 42.38 192 VAL A CA 1
ATOM 1593 C C . VAL A 1 192 ? -6.172 2.319 2.558 1.00 42.38 192 VAL A C 1
ATOM 1595 O O . VAL A 1 192 ? -6.355 3.102 3.478 1.00 42.38 192 VAL A O 1
ATOM 1598 N N . SER A 1 193 ? -5.021 1.677 2.405 1.00 36.19 193 SER A N 1
ATOM 1599 C CA . SER A 1 193 ? -3.818 2.117 3.100 1.00 36.19 193 SER A CA 1
ATOM 1600 C C . SER A 1 193 ? -3.016 2.942 2.111 1.00 36.19 193 SER A C 1
ATOM 1602 O O . SER A 1 193 ? -2.557 2.419 1.116 1.00 36.19 193 SER A O 1
ATOM 1604 N N . TYR A 1 194 ? -2.821 4.217 2.400 1.00 40.97 194 TYR A N 1
ATOM 1605 C CA . TYR A 1 194 ? -1.487 4.804 2.385 1.00 40.97 194 TYR A CA 1
ATOM 1606 C C . TYR A 1 194 ? -1.441 5.706 3.613 1.00 40.97 194 TYR A C 1
ATOM 1608 O O . TYR A 1 194 ? -1.753 6.891 3.564 1.00 40.97 194 TYR A O 1
ATOM 1616 N N . TYR A 1 195 ? -1.156 5.090 4.765 1.00 37.56 195 TYR A N 1
ATOM 1617 C CA . TYR A 1 195 ? -1.033 5.760 6.067 1.00 37.56 195 TYR A CA 1
ATOM 1618 C C . TYR A 1 195 ? -2.224 6.626 6.517 1.00 37.56 195 TYR A C 1
ATOM 1620 O O . TYR A 1 195 ? -2.075 7.478 7.388 1.00 37.56 195 TYR A O 1
ATOM 1628 N N . THR A 1 196 ? -3.398 6.381 5.953 1.00 34.12 196 THR A N 1
ATOM 1629 C CA . THR A 1 196 ? -4.665 7.048 6.242 1.00 34.12 196 THR A CA 1
ATOM 1630 C C . THR A 1 196 ? -5.762 6.057 5.914 1.00 34.12 196 THR A C 1
ATOM 1632 O O . THR A 1 196 ? -5.773 5.490 4.829 1.00 34.12 196 THR A O 1
ATOM 1635 N N . TYR A 1 197 ? -6.636 5.805 6.868 1.00 36.59 197 TYR A N 1
ATOM 1636 C CA . TYR A 1 197 ? -7.901 5.127 6.670 1.00 36.59 197 TYR A CA 1
ATOM 1637 C C . TYR A 1 197 ? -8.968 6.141 6.337 1.00 36.59 197 TYR A C 1
ATOM 1639 O O . TYR A 1 197 ? -8.909 7.294 6.736 1.00 36.59 197 TYR A O 1
ATOM 1647 N N . THR A 1 198 ? -9.970 5.700 5.609 1.00 35.97 198 THR A N 1
ATOM 1648 C CA . THR A 1 198 ? -11.222 6.423 5.480 1.00 35.97 198 THR A CA 1
ATOM 1649 C C . THR A 1 198 ? -12.336 5.469 5.844 1.00 35.97 198 THR A C 1
ATOM 1651 O O . THR A 1 198 ? -12.246 4.268 5.614 1.00 35.97 198 THR A O 1
ATOM 1654 N N . THR A 1 199 ? -13.351 5.998 6.486 1.00 32.41 199 THR A N 1
ATOM 1655 C CA . THR A 1 199 ? -14.421 5.273 7.150 1.00 32.41 199 THR A CA 1
ATOM 1656 C C . THR A 1 199 ? -15.654 6.174 7.008 1.00 32.41 199 THR A C 1
ATOM 1658 O O . THR A 1 199 ? -15.562 7.301 7.466 1.00 32.41 199 THR A O 1
ATOM 1661 N N . CYS A 1 200 ? -16.697 5.773 6.258 1.00 38.00 200 CYS A N 1
ATOM 1662 C CA . CYS A 1 200 ? -17.842 6.620 5.805 1.00 38.00 200 CYS A CA 1
ATOM 1663 C C . CYS A 1 200 ? -18.947 6.808 6.854 1.00 38.00 200 CYS A C 1
ATOM 1665 O O . CYS A 1 200 ? -18.859 6.111 7.850 1.00 38.00 200 CYS A O 1
ATOM 1667 N N . GLY A 1 201 ? -19.946 7.717 6.793 1.00 28.28 201 GLY A N 1
ATOM 1668 C CA . GLY A 1 201 ? -20.763 8.375 5.731 1.00 28.28 201 GLY A CA 1
ATOM 1669 C C . GLY A 1 201 ? -21.702 9.459 6.368 1.00 28.28 201 GLY A C 1
ATOM 1670 O O . GLY A 1 201 ? -21.259 10.124 7.301 1.00 28.28 201 GLY A O 1
ATOM 1671 N N . ASN A 1 202 ? -23.009 9.599 6.057 1.00 32.41 202 ASN A N 1
ATOM 1672 C CA . ASN A 1 202 ? -23.643 10.470 5.028 1.00 32.41 202 ASN A CA 1
ATOM 1673 C C . ASN A 1 202 ? -24.909 11.215 5.581 1.00 32.41 202 ASN A C 1
ATOM 1675 O O . ASN A 1 202 ? -25.428 10.814 6.624 1.00 32.41 202 ASN A O 1
ATOM 1679 N N . GLU A 1 203 ? -25.426 12.228 4.853 1.00 26.86 203 GLU A N 1
ATOM 1680 C CA . GLU A 1 203 ? -26.881 12.543 4.747 1.00 26.86 203 GLU A CA 1
ATOM 1681 C C . GLU A 1 203 ? -27.529 11.668 3.660 1.00 26.86 203 GLU A C 1
ATOM 1683 O O . GLU A 1 203 ? -26.864 11.447 2.617 1.00 26.86 203 GLU A O 1
#

Sequence (203 aa):
MFRIRVFLQKFLILLHVTMSVVVGKTLMILFPDAMKRYILKQGEKSRMNENPKFSYENWGPTFFSFKYLLFVLKVKWKRLEDEAYEGHPAPNTLVVTFNGEVRHLFDFMQDGWAFKNNIVIKNHQSLEDRKIAAQFLQKNNPLCPVVLDTMENLSSSKYAALPERLYLLQGGKVIYKVFNSDHYNPYYCIVVSYYTYTTCGNE

InterPro domains:
  IPR000643 Iodothyronine deiodinase [PF00837] (110-177)
  IPR000643 Iodothyronine deiodinase [PTHR11781] (110-177)

Solvent-accessible surface area (backbone atoms only — not comparable to full-atom values): 11646 Å² total; per-residue (Å²): 112,68,69,58,53,53,49,52,50,49,51,53,49,51,54,53,51,51,52,52,28,52,53,49,41,50,42,43,70,78,37,45,69,61,44,51,54,52,52,49,62,59,30,54,79,70,50,50,71,74,41,90,92,48,54,59,86,82,51,55,76,48,60,50,29,72,68,38,51,56,49,53,49,52,38,57,51,36,54,76,57,48,56,60,42,71,81,32,65,42,77,75,31,60,27,28,42,90,90,67,49,78,44,52,51,65,85,35,71,42,73,58,71,75,90,89,86,89,77,92,74,75,89,63,90,47,72,63,51,32,48,59,55,42,50,63,57,52,74,68,65,45,49,28,52,67,34,27,50,39,97,86,33,54,42,45,48,40,54,29,14,58,74,55,36,46,34,22,57,56,96,63,20,20,71,41,69,58,88,59,95,85,75,84,75,98,83,68,35,51,42,43,32,75,66,31,35,44,33,18,47,77,135